Protein AF-A0A0Q4RSN8-F1 (afdb_monomer_lite)

Secondary structure (DSSP, 8-state):
-----EEE--EEEEEEEEE--TT-SS-EEEEEEEESS-------TT-EEEEEES-TTSTT-EEEEEEEEEEETTEEEEE--GGGTTGGGGEEEEEEEE-HHHHEETHHHHHHHHSS----TTEEEEEEEEE---TT--S--EEEEEEE-TT-SSSPPPEEEEEES-EEEEEPPP-S--EEEEEEEEEETTEEEEEEEEEESS-EEEEESEEEEEE--

pLDDT: mean 84.78, std 12.35, range [42.47, 97.5]

Radius of gyration: 18.35 Å; chains: 1; bounding box: 47×32×55 Å

Foldseek 3Di:
DDDWDKDFWAFPDKDWDWDDWAQAPGTDTKIKTFTPFDDVPPDDQQFKKWWWFDDPPDPLTDIDIWTFHDDDRGITTIHDDPVCRVRSNRTGMMIRFDDCVVFEAPQVVVCVRTVHRDFLAFKWWPDWDWDDPDPPDDDWTKIWTWIFRPRGPPRGWTKIKIFTPKADWDKFAADPTWTFRGWDWGDDPQWIKIWGHTPDGITTIITGNGMYMDTDD

Sequence (217 aa):
MNRAAEWSIRVLSVEPEWLHFPHAHQDTLGYRLKLSHSPKIELLRYDHIQVTTGTIDTSSWAAFTAIVMEINPESLLLFTAPMYQEQLKEAHKIKRIFSPRQSIQGAEQLIAHYGYFPPFHYDEIMDASWDGENEGSSEEKSLTIAIKPSLVEEAAKNVIFRFDGVQEENLSTVEEHNTIFQLEFTYQEEAIHVVIDSQEGFGGQFLCRSVHVSWES

Structure (mmCIF, N/CA/C/O backbone):
data_AF-A0A0Q4RSN8-F1
#
_entry.id   AF-A0A0Q4RSN8-F1
#
loop_
_atom_site.group_PDB
_atom_site.id
_atom_site.type_symbol
_atom_site.label_atom_id
_atom_site.label_alt_id
_atom_site.label_comp_id
_atom_site.label_asym_id
_atom_site.label_entity_id
_atom_site.label_seq_id
_atom_site.pdbx_PDB_ins_code
_atom_site.Cartn_x
_atom_site.Cartn_y
_atom_site.Cartn_z
_atom_site.occupancy
_atom_site.B_iso_or_equiv
_atom_site.auth_seq_id
_atom_site.auth_comp_id
_atom_site.auth_asym_id
_atom_site.auth_atom_id
_atom_site.pdbx_PDB_model_num
ATOM 1 N N . MET A 1 1 ? -5.205 -18.849 -2.215 1.00 43.22 1 MET A N 1
ATOM 2 C CA . MET A 1 1 ? -5.425 -17.481 -2.729 1.00 43.22 1 MET A CA 1
ATOM 3 C C . MET A 1 1 ? -6.106 -16.666 -1.648 1.00 43.22 1 MET A C 1
ATOM 5 O O . MET A 1 1 ? -7.256 -16.950 -1.329 1.00 43.22 1 MET A O 1
ATOM 9 N N . ASN A 1 2 ? -5.395 -15.709 -1.054 1.00 52.69 2 ASN A N 1
ATOM 10 C CA . ASN A 1 2 ? -5.956 -14.821 -0.037 1.00 52.69 2 ASN A CA 1
ATOM 11 C C . ASN A 1 2 ? -6.663 -13.659 -0.733 1.00 52.69 2 ASN A C 1
ATOM 13 O O . ASN A 1 2 ? -6.051 -12.653 -1.069 1.00 52.69 2 ASN A O 1
ATOM 17 N N . ARG A 1 3 ? -7.957 -13.859 -0.998 1.00 61.00 3 ARG A N 1
ATOM 18 C CA . ARG A 1 3 ? -8.847 -12.865 -1.606 1.00 61.00 3 ARG A CA 1
ATOM 19 C C . ARG A 1 3 ? -8.980 -11.629 -0.713 1.00 61.00 3 ARG A C 1
ATOM 21 O O . ARG A 1 3 ? -8.744 -11.702 0.496 1.00 61.00 3 ARG A O 1
ATOM 28 N N . ALA A 1 4 ? -9.424 -10.523 -1.312 1.00 64.75 4 ALA A N 1
ATOM 29 C CA . ALA A 1 4 ? -9.962 -9.387 -0.575 1.00 64.75 4 ALA A CA 1
ATOM 30 C C . ALA A 1 4 ? -10.975 -9.904 0.459 1.00 64.75 4 ALA A C 1
ATOM 32 O O . ALA A 1 4 ? -11.994 -10.501 0.112 1.00 64.75 4 ALA A O 1
ATOM 33 N N . ALA A 1 5 ? -10.635 -9.728 1.730 1.00 83.62 5 ALA A N 1
ATOM 34 C CA . ALA A 1 5 ? -11.445 -10.148 2.857 1.00 83.62 5 ALA A CA 1
ATOM 35 C C . ALA A 1 5 ? -11.939 -8.898 3.573 1.00 83.62 5 ALA A C 1
ATOM 37 O O . ALA A 1 5 ? -11.221 -7.901 3.682 1.00 83.62 5 ALA A O 1
ATOM 38 N N . GLU A 1 6 ? -13.190 -8.946 4.003 1.00 89.50 6 GLU A N 1
ATOM 39 C CA . GLU A 1 6 ? -13.878 -7.830 4.626 1.00 89.50 6 GLU A CA 1
ATOM 40 C C . GLU A 1 6 ? -14.442 -8.282 5.966 1.00 89.50 6 GLU A C 1
ATOM 42 O O . GLU A 1 6 ? -15.007 -9.371 6.087 1.00 89.50 6 GLU A O 1
ATOM 47 N N . TRP A 1 7 ? -14.293 -7.429 6.973 1.00 90.94 7 TRP A N 1
ATOM 48 C CA . TRP A 1 7 ? -14.749 -7.692 8.324 1.00 90.94 7 TRP A CA 1
ATOM 49 C C . TRP A 1 7 ? -15.541 -6.502 8.845 1.00 90.94 7 TRP A C 1
ATOM 51 O O . TRP A 1 7 ? -15.092 -5.356 8.780 1.00 90.94 7 TRP A O 1
ATOM 61 N N . SER A 1 8 ? -16.711 -6.784 9.413 1.00 91.06 8 SER A N 1
ATOM 62 C CA . SER A 1 8 ? -17.417 -5.824 10.256 1.00 91.06 8 SER A CA 1
ATOM 63 C C . SER A 1 8 ? -16.731 -5.756 11.614 1.00 91.06 8 SER A C 1
ATOM 65 O O . SER A 1 8 ? -16.477 -6.784 12.244 1.00 91.06 8 SER A O 1
ATOM 67 N N . ILE A 1 9 ? -16.447 -4.543 12.066 1.00 91.25 9 ILE A N 1
ATOM 68 C CA . ILE A 1 9 ? -15.808 -4.282 13.352 1.00 91.25 9 ILE A CA 1
ATOM 69 C C . ILE A 1 9 ? -16.656 -3.314 14.166 1.00 91.25 9 ILE A C 1
ATOM 71 O O . ILE A 1 9 ? -17.554 -2.651 13.653 1.00 91.25 9 ILE A O 1
ATOM 75 N N . ARG A 1 10 ? -16.361 -3.228 15.458 1.00 91.56 10 ARG A N 1
ATOM 76 C CA . ARG A 1 10 ? -16.894 -2.181 16.323 1.00 91.56 10 ARG A CA 1
ATOM 77 C C . ARG A 1 10 ? -15.783 -1.709 17.236 1.00 91.56 10 ARG A C 1
ATOM 79 O O . ARG A 1 10 ? -15.330 -2.474 18.092 1.00 91.56 10 ARG A O 1
ATOM 86 N N . VAL A 1 11 ? -15.369 -0.466 17.031 1.00 93.50 11 VAL A N 1
ATOM 87 C CA . VAL A 1 11 ? -14.330 0.193 17.818 1.00 93.50 11 VAL A CA 1
ATOM 88 C C . VAL A 1 11 ? -14.903 0.630 19.167 1.00 93.50 11 VAL A C 1
ATOM 90 O O . VAL A 1 11 ? -16.000 1.179 19.252 1.00 93.50 11 VAL A O 1
ATOM 93 N N . LEU A 1 12 ? -14.176 0.321 20.238 1.00 94.69 12 LEU A N 1
ATOM 94 C CA . LEU A 1 12 ? -14.463 0.740 21.610 1.00 94.69 12 LEU A CA 1
ATOM 95 C C . LEU A 1 12 ? -13.697 2.010 21.974 1.00 94.69 12 LEU A C 1
ATOM 97 O O . LEU A 1 12 ? -14.241 2.895 22.629 1.00 94.69 12 LEU A O 1
ATOM 101 N N . SER A 1 13 ? -12.432 2.087 21.565 1.00 95.12 13 SER A N 1
ATOM 102 C CA . SER A 1 13 ? -11.582 3.258 21.749 1.00 95.12 13 SER A CA 1
ATOM 103 C C . SER A 1 13 ? -10.472 3.294 20.703 1.00 95.12 13 SER A C 1
ATOM 105 O O . SER A 1 13 ? -10.126 2.270 20.108 1.00 95.12 13 SER A O 1
ATOM 107 N N . VAL A 1 14 ? -9.922 4.491 20.501 1.00 96.62 14 VAL A N 1
ATOM 108 C CA . VAL A 1 14 ? -8.749 4.747 19.663 1.00 96.62 14 VAL A CA 1
ATOM 109 C C . VAL A 1 14 ? -7.715 5.455 20.527 1.00 96.62 14 VAL A C 1
ATOM 111 O O . VAL A 1 14 ? -8.004 6.513 21.087 1.00 96.62 14 VAL A O 1
ATOM 114 N N . GLU A 1 15 ? -6.533 4.865 20.653 1.00 95.94 15 GLU A N 1
ATOM 115 C CA . GLU A 1 15 ? -5.419 5.390 21.445 1.00 95.94 15 GLU A CA 1
ATOM 116 C C . GLU A 1 15 ? -4.228 5.655 20.508 1.00 95.94 15 GLU A C 1
ATOM 118 O O . GLU A 1 15 ? -3.821 4.738 19.793 1.00 95.94 15 GLU A O 1
ATOM 123 N N . PRO A 1 16 ? -3.687 6.886 20.443 1.00 96.06 16 PRO A N 1
ATOM 124 C CA . PRO A 1 16 ? -2.488 7.153 19.659 1.00 96.06 16 PRO A CA 1
ATOM 125 C C . PRO A 1 16 ? -1.277 6.457 20.290 1.00 96.06 16 PRO A C 1
ATOM 127 O O . PRO A 1 16 ? -1.134 6.421 21.513 1.00 96.06 16 PRO A O 1
ATOM 130 N N . GLU A 1 17 ? -0.391 5.935 19.451 1.00 95.75 17 GLU A N 1
ATOM 131 C CA . GLU A 1 17 ? 0.822 5.233 19.858 1.00 95.75 17 GLU A CA 1
ATOM 132 C C . GLU A 1 17 ? 1.981 5.643 18.955 1.00 95.75 17 GLU A C 1
ATOM 134 O O . GLU A 1 17 ? 1.828 5.714 17.736 1.00 95.75 17 GLU A O 1
ATOM 139 N N . TRP A 1 18 ? 3.141 5.921 19.548 1.00 94.19 18 TRP A N 1
ATOM 140 C CA . TRP A 1 18 ? 4.335 6.252 18.780 1.00 94.19 18 TRP A CA 1
ATOM 141 C C . TRP A 1 18 ? 4.874 5.009 18.076 1.00 94.19 18 TRP A C 1
ATOM 143 O O . TRP A 1 18 ? 5.169 3.994 18.706 1.00 94.19 18 TRP A O 1
ATOM 153 N N . LEU A 1 19 ? 5.003 5.108 16.759 1.00 91.25 19 LEU A N 1
ATOM 154 C CA . LEU A 1 19 ? 5.622 4.119 15.898 1.00 91.25 19 LEU A CA 1
ATOM 155 C C . LEU A 1 19 ? 7.044 4.560 15.592 1.00 91.25 19 LEU A C 1
ATOM 157 O O . LEU A 1 19 ? 7.267 5.645 15.052 1.00 91.25 19 LEU A O 1
ATOM 161 N N . HIS A 1 20 ? 7.985 3.674 15.890 1.00 88.06 20 HIS A N 1
ATOM 162 C CA . HIS A 1 20 ? 9.374 3.843 15.509 1.00 88.06 20 HIS A CA 1
ATOM 163 C C . HIS A 1 20 ? 9.646 3.065 14.220 1.00 88.06 20 HIS A C 1
ATOM 165 O O . HIS A 1 20 ? 9.568 1.831 14.206 1.00 88.06 20 HIS A O 1
ATOM 171 N N . PHE A 1 21 ? 9.958 3.782 13.142 1.00 84.38 21 PHE A N 1
ATOM 172 C CA . PHE A 1 21 ? 10.395 3.183 11.885 1.00 84.38 21 PHE A CA 1
ATOM 173 C C . PHE A 1 21 ? 11.918 3.249 11.769 1.00 84.38 21 PHE A C 1
ATOM 175 O O . PHE A 1 21 ? 12.498 4.302 12.042 1.00 84.38 21 PHE A O 1
ATOM 182 N N . PRO A 1 22 ? 12.589 2.150 11.376 1.00 81.25 22 PRO A N 1
ATOM 183 C CA . PRO A 1 22 ? 14.018 2.202 11.119 1.00 81.25 22 PRO A CA 1
ATOM 184 C C . PRO A 1 22 ? 14.327 3.257 10.050 1.00 81.25 22 PRO A C 1
ATOM 186 O O . PRO A 1 22 ? 13.616 3.363 9.052 1.00 81.25 22 PRO A O 1
ATOM 189 N N . HIS A 1 23 ? 15.397 4.020 10.270 1.00 73.94 23 HIS A N 1
ATOM 190 C CA . HIS A 1 23 ? 15.884 5.061 9.354 1.00 73.94 23 HIS A CA 1
ATOM 191 C C . HIS A 1 23 ? 14.910 6.231 9.098 1.00 73.94 23 HIS A C 1
ATOM 193 O O . HIS A 1 23 ? 15.109 6.981 8.144 1.00 73.94 23 HIS A O 1
ATOM 199 N N . ALA A 1 24 ? 13.879 6.405 9.933 1.00 70.31 24 ALA A N 1
ATOM 200 C CA . ALA A 1 24 ? 13.007 7.577 9.895 1.00 70.31 24 ALA A CA 1
ATOM 201 C C . ALA A 1 24 ? 13.520 8.707 10.809 1.00 70.31 24 ALA A C 1
ATOM 203 O O . ALA A 1 24 ? 13.942 8.450 11.938 1.00 70.31 24 ALA A O 1
ATOM 204 N N . HIS A 1 25 ? 13.392 9.958 10.348 1.00 65.62 25 HIS A N 1
ATOM 205 C CA . HIS A 1 25 ? 13.777 11.183 11.073 1.00 65.62 25 HIS A CA 1
ATOM 206 C C . HIS A 1 25 ? 13.148 11.279 12.461 1.00 65.62 25 HIS A C 1
ATOM 208 O O . HIS A 1 25 ? 13.727 11.846 13.392 1.00 65.62 25 HIS A O 1
ATOM 214 N N . GLN A 1 26 ? 11.893 10.849 12.555 1.00 74.94 26 GLN A N 1
ATOM 215 C CA . GLN A 1 26 ? 11.020 11.084 13.690 1.00 74.94 26 GLN A CA 1
ATOM 216 C C . GLN A 1 26 ? 10.075 9.904 13.847 1.00 74.94 26 GLN A C 1
ATOM 218 O O . GLN A 1 26 ? 9.628 9.306 12.865 1.00 74.94 26 GLN A O 1
ATOM 223 N N . ASP A 1 27 ? 9.737 9.621 15.100 1.00 84.38 27 ASP A N 1
ATOM 224 C CA . ASP A 1 27 ? 8.621 8.743 15.399 1.00 84.38 27 ASP A CA 1
ATOM 225 C C . ASP A 1 27 ? 7.344 9.337 14.798 1.00 84.38 27 ASP A C 1
ATOM 227 O O . ASP A 1 27 ? 7.130 10.554 14.792 1.00 84.38 27 ASP A O 1
ATOM 231 N N . THR A 1 28 ? 6.481 8.465 14.298 1.00 87.75 28 THR A N 1
ATOM 232 C CA . THR A 1 28 ? 5.183 8.858 13.749 1.00 87.75 28 THR A CA 1
ATOM 233 C C . THR A 1 28 ? 4.056 8.307 14.604 1.00 87.75 28 THR A C 1
ATOM 235 O O . THR A 1 28 ? 4.265 7.436 15.447 1.00 87.75 28 THR A O 1
ATOM 238 N N . LEU A 1 29 ? 2.845 8.819 14.418 1.00 92.44 29 LEU A N 1
ATOM 239 C CA . LEU A 1 29 ? 1.686 8.338 15.157 1.00 92.44 29 LEU A CA 1
ATOM 240 C C . LEU A 1 29 ? 1.020 7.178 14.418 1.00 92.44 29 LEU A C 1
ATOM 242 O O . LEU A 1 29 ? 0.584 7.299 13.275 1.00 92.44 29 LEU A O 1
ATOM 246 N N . GLY A 1 30 ? 0.912 6.056 15.117 1.00 95.56 30 GLY A N 1
ATOM 247 C CA . GLY A 1 30 ? -0.070 5.018 14.863 1.00 95.56 30 GLY A CA 1
ATOM 248 C C . GLY A 1 30 ? -1.285 5.185 15.769 1.00 95.56 30 GLY A C 1
ATOM 249 O O . GLY A 1 30 ? -1.286 5.953 16.732 1.00 95.56 30 GLY A O 1
ATOM 250 N N . TYR A 1 31 ? -2.330 4.426 15.472 1.00 97.50 31 TYR A N 1
ATOM 251 C CA . TYR A 1 31 ? -3.594 4.449 16.190 1.00 97.50 31 TYR A CA 1
ATOM 252 C C . TYR A 1 31 ? -3.993 3.029 16.563 1.00 97.50 31 TYR A C 1
ATOM 254 O O . TYR A 1 31 ? -4.264 2.192 15.698 1.00 97.50 31 TYR A O 1
ATOM 262 N N . ARG A 1 32 ? -4.026 2.746 17.864 1.00 97.06 32 ARG A N 1
ATOM 263 C CA . ARG A 1 32 ? -4.482 1.471 18.404 1.00 97.06 32 ARG A CA 1
ATOM 264 C C . ARG A 1 32 ? -5.992 1.498 18.575 1.00 97.06 32 ARG A C 1
ATOM 266 O O . ARG A 1 32 ? -6.527 2.246 19.390 1.00 97.06 32 ARG A O 1
ATOM 273 N N . LEU A 1 33 ? -6.679 0.659 17.813 1.00 95.62 33 LEU A N 1
ATOM 274 C CA . LEU A 1 33 ? -8.120 0.460 17.879 1.00 95.62 33 LEU A CA 1
ATOM 275 C C . LEU A 1 33 ? -8.403 -0.708 18.818 1.00 95.62 33 LEU A C 1
ATOM 277 O O . LEU A 1 33 ? -8.028 -1.838 18.509 1.00 95.62 33 LEU A O 1
ATOM 281 N N . LYS A 1 34 ? -9.097 -0.465 19.933 1.00 95.25 34 LYS A N 1
ATOM 282 C CA . LYS A 1 34 ? -9.672 -1.542 20.756 1.00 95.25 34 LYS A CA 1
ATOM 283 C C . LYS A 1 34 ? -11.005 -1.968 20.159 1.00 95.25 34 LYS A C 1
ATOM 285 O O . LYS A 1 34 ? -11.844 -1.118 19.866 1.00 95.25 34 LYS A O 1
ATOM 290 N N . LEU A 1 35 ? -11.218 -3.267 19.981 1.00 92.62 35 LEU A N 1
ATOM 291 C CA . LEU A 1 35 ? -12.395 -3.821 19.313 1.00 92.62 35 LEU A CA 1
ATOM 292 C C . LEU A 1 35 ? -13.315 -4.523 20.317 1.00 92.62 35 LEU A C 1
ATOM 294 O O . LEU A 1 35 ? -12.855 -5.215 21.217 1.00 92.62 35 LEU A O 1
ATOM 298 N N . SER A 1 36 ? -14.633 -4.367 20.157 1.00 85.94 36 SER A N 1
ATOM 299 C CA . SER A 1 36 ? -15.622 -4.974 21.072 1.00 85.94 36 SER A CA 1
ATOM 300 C C . SER A 1 36 ? -15.756 -6.490 20.930 1.00 85.94 36 SER A C 1
ATOM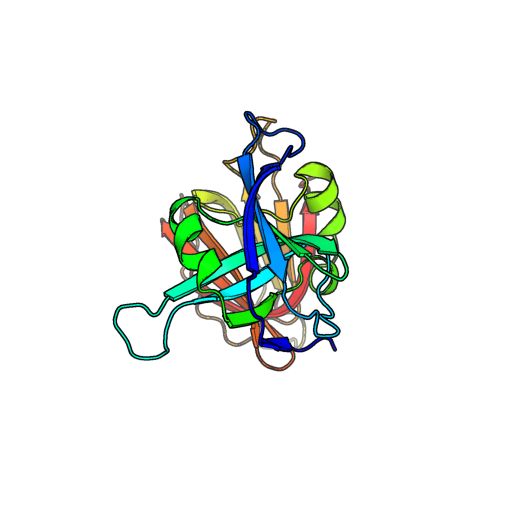 302 O O . SER A 1 36 ? -16.185 -7.170 21.858 1.00 85.94 36 SER A O 1
ATOM 304 N N . HIS A 1 37 ? -15.410 -6.998 19.753 1.00 70.06 37 HIS A N 1
ATOM 305 C CA . HIS A 1 37 ? -15.273 -8.399 19.399 1.00 70.06 37 HIS A CA 1
ATOM 306 C C . HIS A 1 37 ? -14.206 -8.446 18.313 1.00 70.06 37 HIS A C 1
ATOM 308 O O . HIS A 1 37 ? -14.260 -7.640 17.382 1.00 70.06 37 HIS A O 1
ATOM 314 N N . SER A 1 38 ? -13.279 -9.396 18.405 1.00 59.47 38 SER A N 1
ATOM 315 C CA . SER A 1 38 ? -12.547 -9.825 17.220 1.00 59.47 38 SER A CA 1
ATOM 316 C C . SER A 1 38 ? -13.431 -10.807 16.469 1.00 59.47 38 SER A C 1
ATOM 318 O O . SER A 1 38 ? -13.642 -11.923 16.957 1.00 59.47 38 SER A O 1
ATOM 320 N N . PRO A 1 39 ? -13.900 -10.489 15.252 1.00 61.44 39 PRO A N 1
ATOM 321 C CA . PRO A 1 39 ? -13.967 -11.543 14.251 1.00 61.44 39 PRO A CA 1
ATOM 322 C C . PRO A 1 39 ? -12.613 -12.272 14.239 1.00 61.44 39 PRO A C 1
ATOM 324 O O . PRO A 1 39 ? -11.596 -11.696 14.621 1.00 61.44 39 PRO A O 1
ATOM 327 N N . LYS A 1 40 ? -12.548 -13.521 13.773 1.00 75.38 40 LYS A N 1
ATOM 328 C CA . LYS A 1 40 ? -11.253 -14.091 13.368 1.00 75.38 40 LYS A CA 1
ATOM 329 C C . LYS A 1 40 ? -10.751 -13.284 12.166 1.00 75.38 40 LYS A C 1
ATOM 331 O O . LYS A 1 40 ? -10.989 -13.649 11.020 1.00 75.38 40 LYS A O 1
ATOM 336 N N . ILE A 1 41 ? -10.188 -12.113 12.442 1.00 81.44 41 ILE A N 1
ATOM 337 C CA . ILE A 1 41 ? -9.651 -11.194 11.460 1.00 81.44 41 ILE A CA 1
ATOM 338 C C . ILE A 1 41 ? -8.341 -11.826 11.026 1.00 81.44 41 ILE A C 1
ATOM 340 O O . ILE A 1 41 ? -7.360 -11.837 11.763 1.00 81.44 41 ILE A O 1
ATOM 344 N N . GLU A 1 42 ? -8.341 -12.393 9.830 1.00 87.12 42 GLU A N 1
ATOM 345 C CA . GLU A 1 42 ? -7.165 -13.028 9.247 1.00 87.12 42 GLU A CA 1
ATOM 346 C C . GLU A 1 42 ? -6.296 -11.984 8.545 1.00 87.12 42 GLU A C 1
ATOM 348 O O . GLU A 1 42 ? -5.930 -12.177 7.391 1.00 87.12 42 GLU A O 1
ATOM 353 N N . LEU A 1 43 ? -6.010 -10.859 9.208 1.00 90.38 43 LEU A N 1
ATOM 354 C CA . LEU A 1 43 ? -5.048 -9.861 8.737 1.00 90.38 43 LEU A CA 1
ATOM 355 C C . LEU A 1 43 ? -3.620 -10.309 9.051 1.00 90.38 43 LEU A C 1
ATOM 357 O O . LEU A 1 43 ? -3.383 -11.139 9.927 1.00 90.38 43 LEU A O 1
ATOM 361 N N . LEU A 1 44 ? -2.665 -9.734 8.333 1.00 91.44 44 LEU A N 1
ATOM 362 C CA . LEU A 1 44 ? -1.241 -9.879 8.586 1.00 91.44 44 LEU A CA 1
ATOM 363 C C . LEU A 1 44 ? -0.620 -8.515 8.852 1.00 91.44 44 LEU A C 1
ATOM 365 O O . LEU A 1 44 ? -1.107 -7.476 8.405 1.00 91.44 44 LEU A O 1
ATOM 369 N N . ARG A 1 45 ? 0.493 -8.531 9.586 1.00 92.50 45 ARG A N 1
ATOM 370 C CA . ARG A 1 45 ? 1.324 -7.344 9.749 1.00 92.50 45 ARG A CA 1
ATOM 371 C C . ARG A 1 45 ? 1.769 -6.856 8.368 1.00 92.50 45 ARG A C 1
ATOM 373 O O . ARG A 1 45 ? 2.285 -7.651 7.580 1.00 92.50 45 ARG A O 1
ATOM 380 N N . TYR A 1 46 ? 1.600 -5.560 8.143 1.00 93.19 46 TYR A N 1
ATOM 381 C CA . TYR A 1 46 ? 1.846 -4.798 6.918 1.00 93.19 46 TYR A CA 1
ATOM 382 C C . TYR A 1 46 ? 0.830 -4.991 5.799 1.00 93.19 46 TYR A C 1
ATOM 384 O O . TYR A 1 46 ? 1.071 -4.552 4.678 1.00 93.19 46 TYR A O 1
ATOM 392 N N . ASP A 1 47 ? -0.319 -5.600 6.088 1.00 93.94 47 ASP A N 1
ATOM 393 C CA . ASP A 1 47 ? -1.441 -5.533 5.161 1.00 93.94 47 ASP A CA 1
ATOM 394 C C . ASP A 1 47 ? -1.886 -4.088 4.966 1.00 93.94 47 ASP A C 1
ATOM 396 O O . ASP A 1 47 ? -2.003 -3.317 5.923 1.00 93.94 47 ASP A O 1
ATOM 400 N N . HIS A 1 48 ? -2.192 -3.754 3.718 1.00 93.44 48 HIS A N 1
ATOM 401 C CA . HIS A 1 48 ? -2.891 -2.530 3.383 1.00 93.44 48 HIS A CA 1
ATOM 402 C C . HIS A 1 48 ? -4.386 -2.822 3.482 1.00 93.44 48 HIS A C 1
ATOM 404 O O . HIS A 1 48 ? -4.906 -3.773 2.877 1.00 93.44 48 HIS A O 1
ATOM 410 N N . ILE A 1 49 ? -5.085 -2.011 4.266 1.00 94.06 49 ILE A N 1
ATOM 411 C CA . ILE A 1 49 ? -6.520 -2.127 4.482 1.00 94.06 49 ILE A CA 1
ATOM 412 C C . ILE A 1 49 ? -7.218 -0.826 4.110 1.00 94.06 49 ILE A C 1
ATOM 414 O O . ILE A 1 49 ? -6.697 0.260 4.335 1.00 94.06 49 ILE A O 1
ATOM 418 N N . GLN A 1 50 ? -8.431 -0.942 3.591 1.00 94.38 50 GLN A N 1
ATOM 419 C CA . GLN A 1 50 ? -9.383 0.152 3.542 1.00 94.38 50 GLN A CA 1
ATOM 420 C C . GLN A 1 50 ? -10.222 0.110 4.818 1.00 94.38 50 GLN A C 1
ATOM 422 O O . GLN A 1 50 ? -10.816 -0.921 5.149 1.00 94.38 50 GLN A O 1
ATOM 427 N N . VAL A 1 51 ? -10.272 1.227 5.532 1.00 95.06 51 VAL A N 1
ATOM 428 C CA . VAL A 1 51 ? -11.139 1.441 6.689 1.00 95.06 51 VAL A CA 1
ATOM 429 C C . VAL A 1 51 ? -12.345 2.245 6.228 1.00 95.06 51 VAL A C 1
ATOM 431 O O . VAL A 1 51 ? -12.183 3.278 5.584 1.00 95.06 51 VAL A O 1
ATOM 434 N N . THR A 1 52 ? -13.550 1.778 6.548 1.00 94.38 52 THR A N 1
ATOM 435 C CA . THR A 1 52 ? -14.796 2.511 6.292 1.00 94.38 52 THR A CA 1
ATOM 436 C C . THR A 1 52 ? -15.387 3.007 7.605 1.00 94.38 52 THR A C 1
ATOM 438 O O . THR A 1 52 ? -15.526 2.240 8.568 1.00 94.38 52 THR A O 1
ATOM 441 N N . THR A 1 53 ? -15.744 4.288 7.626 1.00 91.31 53 THR A N 1
ATOM 442 C CA . THR A 1 53 ? -16.271 4.999 8.794 1.00 91.31 53 THR A CA 1
ATOM 443 C C . THR A 1 53 ? -17.594 5.683 8.462 1.00 91.31 53 THR A C 1
ATOM 445 O O . THR A 1 53 ? -17.899 5.945 7.294 1.00 91.31 53 THR A O 1
ATOM 448 N N . GLY A 1 54 ? -18.365 6.013 9.498 1.00 83.38 54 GLY A N 1
ATOM 449 C CA . GLY A 1 54 ? -19.631 6.728 9.353 1.00 83.38 54 GLY A CA 1
ATOM 450 C C . GLY A 1 54 ? -20.766 5.847 8.829 1.00 83.38 54 GLY A C 1
ATOM 451 O O . GLY A 1 54 ? -20.848 4.662 9.134 1.00 83.38 54 GLY A O 1
ATOM 452 N N . THR A 1 55 ? -21.705 6.429 8.084 1.00 78.31 55 THR A N 1
ATOM 453 C CA . THR A 1 55 ? -22.808 5.684 7.449 1.00 78.31 55 THR A CA 1
ATOM 454 C C . THR A 1 55 ? -22.695 5.839 5.946 1.00 78.31 55 THR A C 1
ATOM 456 O O . THR A 1 55 ? -22.621 6.962 5.472 1.00 78.31 55 THR A O 1
ATOM 459 N N . ILE A 1 56 ? -22.681 4.729 5.205 1.00 74.69 56 ILE A N 1
ATOM 460 C CA . ILE A 1 56 ? -22.590 4.739 3.736 1.00 74.69 56 ILE A CA 1
ATOM 461 C C . ILE A 1 56 ? -23.669 5.662 3.147 1.00 74.69 56 ILE A C 1
ATOM 463 O O . ILE A 1 56 ? -24.792 5.703 3.649 1.00 74.69 56 ILE A O 1
ATOM 467 N N . ASP A 1 57 ? -23.295 6.417 2.113 1.00 74.06 57 ASP A N 1
ATOM 468 C CA . ASP A 1 57 ? -24.140 7.390 1.406 1.00 74.06 57 ASP A CA 1
ATOM 469 C C . ASP A 1 57 ? -24.600 8.599 2.244 1.00 74.06 57 ASP A C 1
ATOM 471 O O . ASP A 1 57 ? -25.524 9.320 1.860 1.00 74.06 57 ASP A O 1
ATOM 475 N N . THR A 1 58 ? -23.942 8.873 3.375 1.00 76.12 58 THR A N 1
ATOM 476 C CA . THR A 1 58 ? -24.132 10.112 4.143 1.00 76.12 58 THR A CA 1
ATOM 477 C C . THR A 1 58 ? -22.883 10.991 4.114 1.00 76.12 58 THR A C 1
ATOM 479 O O . THR A 1 58 ? -21.793 10.563 3.744 1.00 76.12 58 THR A O 1
ATOM 482 N N . SER A 1 59 ? -23.018 12.244 4.555 1.00 74.44 59 SER A N 1
ATOM 483 C CA . SER A 1 59 ? -21.894 13.181 4.658 1.00 74.44 59 SER A CA 1
ATOM 484 C C . SER A 1 59 ? -20.854 12.805 5.721 1.00 74.44 59 SER A C 1
ATOM 486 O O . SER A 1 59 ? -19.804 13.436 5.767 1.00 74.44 59 SER A O 1
ATOM 488 N N . SER A 1 60 ? -21.142 11.837 6.600 1.00 74.81 60 SE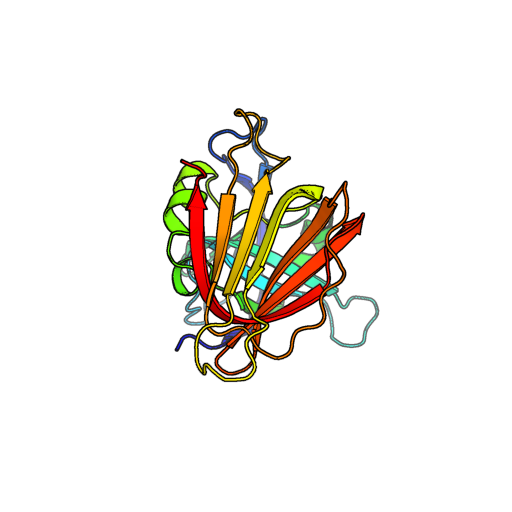R A N 1
ATOM 489 C CA . SER A 1 60 ? -20.165 11.310 7.564 1.00 74.81 60 SER A CA 1
ATOM 490 C C . SER A 1 60 ? -19.415 10.085 7.041 1.00 74.81 60 SER A C 1
ATOM 492 O O . SER A 1 60 ? -18.527 9.578 7.725 1.00 74.81 60 SER A O 1
ATOM 494 N N . TRP A 1 61 ? -19.755 9.602 5.842 1.00 83.44 61 TRP A N 1
ATOM 495 C CA . TRP A 1 61 ? -19.055 8.492 5.219 1.00 83.44 61 TRP A CA 1
ATOM 496 C C . TRP A 1 61 ? -17.633 8.884 4.826 1.00 83.44 61 TRP A C 1
ATOM 498 O O . TRP A 1 61 ? -17.412 9.900 4.165 1.00 83.44 61 TRP A O 1
ATOM 508 N N . ALA A 1 62 ? -16.676 8.031 5.175 1.00 86.44 62 ALA A N 1
ATOM 509 C CA . ALA A 1 62 ? -15.335 8.088 4.620 1.00 86.44 62 ALA A CA 1
ATOM 510 C C . ALA A 1 62 ? -14.782 6.677 4.413 1.00 86.44 62 ALA A C 1
ATOM 512 O O . ALA A 1 62 ? -15.103 5.738 5.149 1.00 86.44 62 ALA A O 1
ATOM 513 N N . ALA A 1 63 ? -13.919 6.547 3.410 1.00 91.31 63 ALA A N 1
ATOM 514 C CA . ALA A 1 63 ? -13.089 5.378 3.198 1.00 91.31 63 ALA A CA 1
ATOM 515 C C . ALA A 1 63 ? -11.650 5.842 2.982 1.00 91.31 63 ALA A C 1
ATOM 517 O O . ALA A 1 63 ? -11.397 6.705 2.144 1.00 91.31 63 ALA A O 1
ATOM 518 N N . PHE A 1 64 ? -10.718 5.291 3.751 1.00 92.12 64 PHE A N 1
ATOM 519 C CA . PHE A 1 64 ? -9.304 5.645 3.662 1.00 92.12 64 PHE A CA 1
ATOM 520 C C . PHE A 1 64 ? -8.420 4.427 3.897 1.00 92.12 64 PHE A C 1
ATOM 522 O O . PHE A 1 64 ? -8.850 3.423 4.471 1.00 92.12 64 PHE A O 1
ATOM 529 N N . THR A 1 65 ? -7.177 4.521 3.439 1.00 91.81 65 THR A N 1
ATOM 530 C CA . THR A 1 65 ? -6.196 3.444 3.549 1.00 91.81 65 THR A CA 1
ATOM 531 C C . THR A 1 65 ? -5.437 3.532 4.871 1.00 91.81 65 THR A C 1
ATOM 533 O O . THR A 1 65 ? -5.060 4.610 5.336 1.00 91.81 65 THR A O 1
ATOM 536 N N . ALA A 1 66 ? -5.200 2.379 5.485 1.00 94.19 66 ALA A N 1
ATOM 537 C CA . ALA A 1 66 ? -4.339 2.220 6.644 1.00 94.19 66 ALA A CA 1
ATOM 538 C C . ALA A 1 66 ? -3.442 0.991 6.467 1.00 94.19 66 ALA A C 1
ATOM 540 O O . ALA A 1 66 ? -3.800 0.035 5.777 1.00 94.19 66 ALA A O 1
ATOM 541 N N . ILE A 1 67 ? -2.286 1.007 7.121 1.00 94.38 67 ILE A N 1
ATOM 542 C CA . ILE A 1 67 ? -1.344 -0.110 7.169 1.00 94.38 67 ILE A CA 1
ATOM 543 C C . ILE A 1 67 ? -1.473 -0.788 8.530 1.00 94.38 67 ILE A C 1
ATOM 545 O O . ILE A 1 67 ? -1.467 -0.132 9.573 1.00 94.38 67 ILE A O 1
ATOM 549 N N . VAL A 1 68 ? -1.593 -2.112 8.536 1.00 95.12 68 VAL A N 1
ATOM 550 C CA . VAL A 1 68 ? -1.665 -2.901 9.770 1.00 95.12 68 VAL A CA 1
ATOM 551 C C . VAL A 1 68 ? -0.270 -3.028 10.376 1.00 95.12 68 VAL A C 1
ATOM 553 O O . VAL A 1 68 ? 0.597 -3.690 9.820 1.00 95.12 68 VAL A O 1
ATOM 556 N N . MET A 1 69 ? -0.042 -2.444 11.544 1.00 95.00 69 MET A N 1
ATOM 557 C CA . MET A 1 69 ? 1.269 -2.442 12.201 1.00 95.00 69 MET A CA 1
ATOM 558 C C . MET A 1 69 ? 1.435 -3.566 13.217 1.00 95.00 69 MET A C 1
ATOM 560 O O . MET A 1 69 ? 2.538 -4.090 13.386 1.00 95.00 69 MET A O 1
ATOM 564 N N . GLU A 1 70 ? 0.346 -3.946 13.878 1.00 93.81 70 GLU A N 1
ATOM 565 C CA . GLU A 1 70 ? 0.293 -5.003 14.886 1.00 93.81 70 GLU A CA 1
ATOM 566 C C . GLU A 1 70 ? -1.137 -5.545 14.975 1.00 93.81 70 GLU A C 1
ATOM 568 O O . GLU A 1 70 ? -2.107 -4.803 14.790 1.00 93.81 70 GLU A O 1
ATOM 573 N N . ILE A 1 71 ? -1.267 -6.839 15.264 1.00 91.31 71 ILE A N 1
ATOM 574 C CA . ILE A 1 71 ? -2.554 -7.521 15.397 1.00 91.31 71 ILE A CA 1
ATOM 575 C C . ILE A 1 71 ? -2.566 -8.255 16.726 1.00 91.31 71 ILE A C 1
ATOM 577 O O . ILE A 1 71 ? -1.730 -9.125 16.964 1.00 91.31 71 ILE A O 1
ATOM 581 N N . ASN A 1 72 ? -3.563 -7.947 17.547 1.00 88.88 72 ASN A N 1
ATOM 582 C CA . ASN A 1 72 ? -3.877 -8.664 18.770 1.00 88.88 72 ASN A CA 1
ATOM 583 C C . ASN A 1 72 ? -5.336 -9.130 18.735 1.00 88.88 72 ASN A C 1
ATOM 585 O O . ASN A 1 72 ? -6.159 -8.533 18.039 1.00 88.88 72 ASN A O 1
ATOM 589 N N . PRO A 1 73 ? -5.709 -10.141 19.539 1.00 83.88 73 PRO A N 1
ATOM 590 C CA . PRO A 1 73 ? -7.086 -10.620 19.593 1.00 83.88 73 PRO A CA 1
ATOM 591 C C . PRO A 1 73 ? -8.120 -9.529 19.885 1.00 83.88 73 PRO A C 1
ATOM 593 O O . PRO A 1 73 ? -9.239 -9.638 19.424 1.00 83.88 73 PRO A O 1
ATOM 596 N N . GLU A 1 74 ? -7.787 -8.461 20.604 1.00 89.69 74 GLU A N 1
ATOM 597 C CA . GLU A 1 74 ? -8.759 -7.412 20.962 1.00 89.69 74 GLU A CA 1
ATOM 598 C C . GLU A 1 74 ? -8.395 -6.033 20.403 1.00 89.69 74 GLU A C 1
ATOM 600 O O . GLU A 1 74 ? -9.076 -5.046 20.684 1.00 89.69 74 GLU A O 1
ATOM 605 N N . SER A 1 75 ? -7.312 -5.932 19.626 1.00 93.06 75 SER A N 1
ATOM 606 C CA . SER A 1 75 ? -6.888 -4.647 19.074 1.00 93.06 75 SER A CA 1
ATOM 607 C C . SER A 1 75 ? -6.095 -4.755 17.781 1.00 93.06 75 SER A C 1
ATOM 609 O O . SER A 1 75 ? -5.415 -5.745 17.522 1.00 93.06 75 SER A O 1
ATOM 611 N N . LEU A 1 76 ? -6.160 -3.688 16.993 1.00 94.81 76 LEU A N 1
ATOM 612 C CA . LEU A 1 76 ? -5.329 -3.479 15.813 1.00 94.81 76 LEU A CA 1
ATOM 613 C C . LEU A 1 76 ? -4.540 -2.191 16.006 1.00 94.81 76 LEU A C 1
ATOM 615 O O . LEU A 1 76 ? -5.127 -1.170 16.360 1.00 94.81 76 LEU A O 1
ATOM 619 N N . LEU A 1 77 ? -3.234 -2.225 15.762 1.00 96.19 77 LEU A N 1
ATOM 620 C CA . LEU A 1 77 ? -2.441 -1.008 15.619 1.00 96.19 77 LEU A CA 1
ATOM 621 C C . LEU A 1 77 ? -2.381 -0.661 14.138 1.00 96.19 77 LEU A C 1
ATOM 623 O O . LEU A 1 77 ? -1.919 -1.473 13.336 1.00 96.19 77 LEU A O 1
ATOM 627 N N . LEU A 1 78 ? -2.863 0.523 13.778 1.00 96.19 78 LEU A N 1
ATOM 628 C CA . LEU A 1 78 ? -2.919 0.994 12.400 1.00 96.19 78 LEU A CA 1
ATOM 629 C C . LEU A 1 78 ? -2.012 2.207 12.210 1.00 96.19 78 LEU A C 1
ATOM 631 O O . LEU A 1 78 ? -1.966 3.086 13.064 1.00 96.19 78 LEU A O 1
ATOM 635 N N . PHE A 1 79 ? -1.343 2.285 11.067 1.00 94.31 79 PHE A N 1
ATOM 636 C CA . PHE A 1 79 ? -0.674 3.493 10.598 1.00 94.31 79 PHE A CA 1
ATOM 637 C C . PHE A 1 79 ? -1.491 4.106 9.457 1.00 94.31 79 PHE A C 1
ATOM 639 O O . PHE A 1 79 ? -1.814 3.427 8.484 1.00 94.31 79 PHE A O 1
ATOM 646 N N . THR A 1 80 ? -1.884 5.369 9.595 1.00 92.62 80 THR A N 1
ATOM 647 C CA . THR A 1 80 ? -2.653 6.121 8.591 1.00 92.62 80 THR A CA 1
ATOM 648 C C . THR A 1 80 ? -2.440 7.622 8.800 1.00 92.62 80 THR A C 1
ATOM 650 O O . THR A 1 80 ? -1.824 8.030 9.786 1.00 92.62 80 THR A O 1
ATOM 653 N N . ALA A 1 81 ? -2.943 8.453 7.887 1.00 88.88 81 ALA A N 1
ATOM 654 C CA . ALA A 1 81 ? -2.799 9.900 7.983 1.00 88.88 81 ALA A CA 1
ATOM 655 C C . ALA A 1 81 ? -3.472 10.453 9.261 1.00 88.88 81 ALA A C 1
ATOM 657 O O . ALA A 1 81 ? -4.600 10.055 9.578 1.00 88.88 81 ALA A O 1
ATOM 658 N N . PRO A 1 82 ? -2.854 11.426 9.965 1.00 88.94 82 PRO A N 1
ATOM 659 C CA . PRO A 1 82 ? -3.376 11.918 11.242 1.00 88.94 82 PRO A CA 1
ATOM 660 C C . PRO A 1 82 ? -4.789 12.503 11.187 1.00 88.94 82 PRO A C 1
ATOM 662 O O . PRO A 1 82 ? -5.533 12.460 12.166 1.00 88.94 82 PRO A O 1
ATOM 665 N N . MET A 1 83 ? -5.188 13.018 10.022 1.00 89.81 83 MET A N 1
ATOM 666 C CA . MET A 1 83 ? -6.516 13.592 9.800 1.00 89.81 83 MET A CA 1
ATOM 667 C C . MET A 1 83 ? -7.673 12.592 9.948 1.00 89.81 83 MET A C 1
ATOM 669 O O . MET A 1 83 ? -8.820 13.027 10.020 1.00 89.81 83 MET A O 1
ATOM 673 N N . TYR A 1 84 ? -7.386 11.284 9.984 1.00 91.12 84 TYR A N 1
ATOM 674 C CA . TYR A 1 84 ? -8.385 10.223 10.126 1.00 91.12 84 TYR A CA 1
ATOM 675 C C . TYR A 1 84 ? -8.572 9.726 11.567 1.00 91.12 84 TYR A C 1
ATOM 677 O O . TYR A 1 84 ? -9.399 8.845 11.810 1.00 91.12 84 TYR A O 1
ATOM 685 N N . GLN A 1 85 ? -7.829 10.269 12.538 1.00 91.31 85 GLN A N 1
ATOM 686 C CA . GLN A 1 85 ? -7.866 9.810 13.930 1.00 91.31 85 GLN A CA 1
ATOM 687 C C . GLN A 1 85 ? -9.279 9.798 14.529 1.00 91.31 85 GLN A C 1
ATOM 689 O O . GLN A 1 85 ? -9.660 8.843 15.207 1.00 91.31 85 GLN A O 1
ATOM 694 N N . GLU A 1 86 ? -10.057 10.858 14.310 1.00 90.25 86 GLU A N 1
ATOM 695 C CA . GLU A 1 86 ? -11.403 10.962 14.879 1.00 90.25 86 GLU A CA 1
ATOM 696 C C . GLU A 1 86 ? -12.374 9.995 14.192 1.00 90.25 86 GLU A C 1
ATOM 698 O O . GLU A 1 86 ? -13.162 9.326 14.859 1.00 90.25 86 GLU A O 1
ATOM 703 N N . GLN A 1 87 ? -12.241 9.829 12.878 1.00 91.94 87 GLN A N 1
ATOM 704 C CA . GLN A 1 87 ? -13.046 8.934 12.053 1.00 91.94 87 GLN A CA 1
ATOM 705 C C . GLN A 1 87 ? -12.815 7.466 12.430 1.00 91.94 87 GLN A C 1
ATOM 707 O O . GLN A 1 87 ? -13.752 6.671 12.386 1.00 91.94 87 GLN A O 1
ATOM 712 N N . LEU A 1 88 ? -11.608 7.094 12.881 1.00 92.75 88 LEU A N 1
ATOM 713 C CA . LEU A 1 88 ? -11.319 5.737 13.363 1.00 92.75 88 LEU A CA 1
ATOM 714 C C . LEU A 1 88 ? -12.228 5.308 14.527 1.00 92.75 88 LEU A C 1
ATOM 716 O O . LEU A 1 88 ? -12.491 4.115 14.672 1.00 92.75 88 LEU A O 1
ATOM 720 N N . LYS A 1 89 ? -12.755 6.244 15.331 1.00 91.88 89 LYS A N 1
ATOM 721 C CA . LYS A 1 89 ? -13.718 5.927 16.407 1.00 91.88 89 LYS A CA 1
ATOM 722 C C . LYS A 1 89 ? -15.056 5.431 15.856 1.00 91.88 89 LYS A C 1
ATOM 724 O O . LYS A 1 89 ? -15.754 4.677 16.527 1.00 91.88 89 LYS A O 1
ATOM 729 N N . GLU A 1 90 ? -15.388 5.830 14.634 1.00 92.69 90 GLU A N 1
ATOM 730 C CA . GLU A 1 90 ? -16.602 5.453 13.910 1.00 92.69 90 GLU A CA 1
ATOM 731 C C . GLU A 1 90 ? -16.351 4.332 12.889 1.00 92.69 90 GLU A C 1
ATOM 733 O O . GLU A 1 90 ? -17.220 4.029 12.068 1.00 92.69 90 GLU A O 1
ATOM 738 N N . ALA A 1 91 ? -15.170 3.704 12.914 1.00 92.56 91 ALA A N 1
ATOM 739 C CA . ALA A 1 91 ? -14.859 2.604 12.016 1.00 92.56 91 ALA A CA 1
ATOM 740 C C . ALA A 1 91 ? -15.745 1.390 12.318 1.00 92.56 91 ALA A C 1
ATOM 742 O O . ALA A 1 91 ? -15.789 0.869 13.437 1.00 92.56 91 ALA A O 1
ATOM 743 N N . HIS A 1 92 ? -16.437 0.919 11.285 1.00 91.44 92 HIS A N 1
ATOM 744 C CA . HIS A 1 92 ? -17.368 -0.206 11.384 1.00 91.44 92 HIS A CA 1
ATOM 745 C C . HIS A 1 92 ? -17.040 -1.332 10.398 1.00 91.44 92 HIS A C 1
ATOM 747 O O . HIS A 1 92 ? -17.634 -2.412 10.448 1.00 91.44 92 HIS A O 1
ATOM 753 N N . LYS A 1 93 ? -16.110 -1.094 9.470 1.00 92.12 93 LYS A N 1
ATOM 754 C CA . LYS A 1 93 ? -15.697 -2.070 8.468 1.00 92.12 93 LYS A CA 1
ATOM 755 C C . LYS A 1 93 ? -14.231 -1.869 8.106 1.00 92.12 93 LYS A C 1
ATOM 757 O O . LYS A 1 93 ? -13.765 -0.741 7.964 1.00 92.12 93 LYS A O 1
ATOM 762 N N . ILE A 1 94 ? -13.531 -2.984 7.942 1.00 93.56 94 ILE A N 1
ATOM 763 C CA . ILE A 1 94 ? -12.174 -3.039 7.404 1.00 93.56 94 ILE A CA 1
ATOM 764 C C . ILE A 1 94 ? -12.132 -4.057 6.270 1.00 93.56 94 ILE A C 1
ATOM 766 O O . ILE A 1 94 ? -12.714 -5.137 6.375 1.00 93.56 94 ILE A O 1
ATOM 770 N N . LYS A 1 95 ? -11.443 -3.719 5.185 1.00 93.12 95 LYS A N 1
ATOM 771 C CA . LYS A 1 95 ? -11.249 -4.587 4.024 1.00 93.12 95 LYS A CA 1
ATOM 772 C C . LYS A 1 95 ? -9.766 -4.669 3.711 1.00 93.12 95 LYS A C 1
ATOM 774 O O . LYS A 1 95 ? -9.137 -3.636 3.512 1.00 93.12 95 LYS A O 1
ATOM 779 N N . ARG A 1 96 ? -9.202 -5.873 3.611 1.00 92.81 96 ARG A N 1
ATOM 780 C CA . ARG A 1 96 ? -7.858 -6.043 3.042 1.00 92.81 96 ARG A CA 1
ATOM 781 C C . ARG A 1 96 ? -7.910 -5.660 1.566 1.00 92.81 96 ARG A C 1
ATOM 783 O O . ARG A 1 96 ? -8.601 -6.327 0.794 1.00 92.81 96 ARG A O 1
ATOM 790 N N . ILE A 1 97 ? -7.170 -4.619 1.194 1.00 92.44 97 ILE A N 1
ATOM 791 C CA . ILE A 1 97 ? -7.008 -4.208 -0.206 1.00 92.44 97 ILE A CA 1
ATOM 792 C C . ILE A 1 97 ? -5.810 -4.903 -0.844 1.00 92.44 97 ILE A C 1
ATOM 794 O O . ILE A 1 97 ? -5.900 -5.326 -1.993 1.00 92.44 97 ILE A O 1
ATOM 798 N N . PHE A 1 98 ? -4.731 -5.094 -0.081 1.00 93.38 98 PHE A N 1
ATOM 799 C CA . PHE A 1 98 ? -3.517 -5.724 -0.579 1.00 93.38 98 PHE A CA 1
ATOM 800 C C . PHE A 1 98 ? -2.657 -6.273 0.562 1.00 93.38 98 PHE A C 1
ATOM 802 O O . PHE A 1 98 ? -2.687 -5.756 1.679 1.00 93.38 98 PHE A O 1
ATOM 809 N N . SER A 1 99 ? -1.890 -7.330 0.294 1.00 93.75 99 SER A N 1
ATOM 810 C CA . SER A 1 99 ? -0.912 -7.874 1.244 1.00 93.75 99 SER A CA 1
ATOM 811 C C . SER A 1 99 ? 0.461 -7.950 0.575 1.00 93.75 99 SER A C 1
ATOM 813 O O . SER A 1 99 ? 0.731 -8.931 -0.130 1.00 93.75 99 SER A O 1
ATOM 815 N N . PRO A 1 100 ? 1.339 -6.946 0.777 1.00 93.81 100 PRO A N 1
ATOM 816 C CA . PRO A 1 100 ? 2.656 -6.911 0.143 1.00 93.81 100 PRO A CA 1
ATOM 817 C C . PRO A 1 100 ? 3.480 -8.169 0.428 1.00 93.81 100 PRO A C 1
ATOM 819 O O . PRO A 1 100 ? 4.007 -8.782 -0.492 1.00 93.81 100 PRO A O 1
ATOM 822 N N . ARG A 1 101 ? 3.508 -8.635 1.686 1.00 92.62 101 ARG A N 1
ATOM 823 C CA . ARG A 1 101 ? 4.275 -9.830 2.088 1.00 92.62 101 ARG A CA 1
ATOM 824 C C . ARG A 1 101 ? 3.841 -11.116 1.395 1.00 92.62 101 ARG A C 1
ATOM 826 O O . ARG A 1 101 ? 4.635 -12.044 1.302 1.00 92.62 101 ARG A O 1
ATOM 833 N N . GLN A 1 102 ? 2.582 -11.197 0.978 1.00 91.19 102 GLN A N 1
ATOM 834 C CA . GLN A 1 102 ? 2.048 -12.390 0.327 1.00 91.19 102 GLN A CA 1
ATOM 835 C C . GLN A 1 102 ? 2.060 -12.297 -1.195 1.00 91.19 102 GLN A C 1
ATOM 837 O O . GLN A 1 102 ? 2.033 -13.334 -1.851 1.00 91.19 102 GLN A O 1
ATOM 842 N N . SER A 1 103 ? 2.072 -11.080 -1.738 1.00 92.75 103 SER A N 1
ATOM 843 C CA . SER A 1 103 ? 1.833 -10.834 -3.167 1.00 92.75 103 SER A CA 1
ATOM 844 C C . SER A 1 103 ? 3.074 -10.371 -3.913 1.00 92.75 103 SER A C 1
ATOM 846 O O . SER A 1 103 ? 3.131 -10.498 -5.131 1.00 92.75 103 SER A O 1
ATOM 848 N N . ILE A 1 104 ? 4.059 -9.829 -3.194 1.00 94.88 104 ILE A N 1
ATOM 849 C CA . ILE A 1 104 ? 5.279 -9.276 -3.770 1.00 94.88 104 ILE A CA 1
ATOM 850 C C . ILE A 1 104 ? 6.470 -10.072 -3.239 1.00 94.88 104 ILE A C 1
ATOM 852 O O . ILE A 1 104 ? 6.834 -9.993 -2.059 1.00 94.88 104 ILE A O 1
ATOM 856 N N . GLN A 1 105 ? 7.116 -10.822 -4.127 1.00 96.00 105 GLN A N 1
ATOM 857 C CA . GLN A 1 105 ? 8.363 -11.497 -3.801 1.00 96.00 105 GLN A CA 1
ATOM 858 C C . GLN A 1 105 ? 9.441 -10.447 -3.505 1.00 96.00 105 GLN A C 1
ATOM 860 O O . GLN A 1 105 ? 9.656 -9.540 -4.298 1.00 96.00 105 GLN A O 1
ATOM 865 N N . GLY A 1 106 ? 10.115 -10.565 -2.359 1.00 94.56 106 GLY A N 1
ATOM 866 C CA . GLY A 1 106 ? 11.145 -9.611 -1.927 1.00 94.56 106 GLY A CA 1
ATOM 867 C C . GLY A 1 106 ? 10.641 -8.466 -1.039 1.00 94.56 106 GLY A C 1
ATOM 868 O O . GLY A 1 106 ? 11.463 -7.798 -0.411 1.00 94.56 106 GLY A O 1
ATOM 869 N N . ALA A 1 107 ? 9.322 -8.284 -0.869 1.00 94.06 107 ALA A N 1
ATOM 870 C CA . ALA A 1 107 ? 8.770 -7.204 -0.036 1.00 94.06 107 ALA A CA 1
ATOM 871 C C . ALA A 1 107 ? 9.246 -7.245 1.423 1.00 94.06 107 ALA A C 1
ATOM 873 O O . ALA A 1 107 ? 9.360 -6.205 2.067 1.00 94.06 107 ALA A O 1
ATOM 874 N N . GLU A 1 108 ? 9.568 -8.429 1.947 1.00 93.31 108 GLU A N 1
ATOM 875 C CA . GLU A 1 108 ? 10.104 -8.577 3.303 1.00 93.31 108 GLU A CA 1
ATOM 876 C C . GLU A 1 108 ? 11.427 -7.833 3.507 1.00 93.31 108 GLU A C 1
ATOM 878 O O . GLU A 1 108 ? 11.684 -7.361 4.609 1.00 93.31 108 GLU A O 1
ATOM 883 N N . GLN A 1 109 ? 12.244 -7.682 2.461 1.00 90.88 109 GLN A N 1
ATOM 884 C CA . GLN A 1 109 ? 13.516 -6.960 2.546 1.00 90.88 109 GLN A CA 1
ATOM 885 C C . GLN A 1 109 ? 13.288 -5.454 2.691 1.00 90.88 109 GLN A C 1
ATOM 887 O O . GLN A 1 109 ? 13.929 -4.814 3.522 1.00 90.88 109 GLN A O 1
ATOM 892 N N . LEU A 1 110 ? 12.336 -4.903 1.933 1.00 89.44 110 LEU A N 1
ATOM 893 C CA . LEU A 1 110 ? 11.919 -3.505 2.056 1.00 89.44 110 LEU A CA 1
ATOM 894 C C . LEU A 1 110 ? 11.296 -3.248 3.425 1.00 89.44 110 LEU A C 1
ATOM 896 O O . LEU A 1 110 ? 11.670 -2.299 4.101 1.00 89.44 110 LEU A O 1
ATOM 900 N N . ILE A 1 111 ? 10.403 -4.134 3.868 1.00 91.06 111 ILE A N 1
ATOM 901 C CA . ILE A 1 111 ? 9.757 -4.044 5.181 1.00 91.06 111 ILE A CA 1
ATOM 902 C C . ILE A 1 111 ? 10.778 -4.137 6.315 1.00 91.06 111 ILE A C 1
ATOM 904 O O . ILE A 1 111 ? 10.659 -3.416 7.300 1.00 91.06 111 ILE A O 1
ATOM 908 N N . ALA A 1 112 ? 11.776 -5.014 6.209 1.00 89.31 112 ALA A N 1
ATOM 909 C CA . ALA A 1 112 ? 12.832 -5.116 7.209 1.00 89.31 112 ALA A CA 1
ATOM 910 C C . ALA A 1 112 ? 13.685 -3.843 7.266 1.00 89.31 112 ALA A C 1
ATOM 912 O O . ALA A 1 112 ? 14.110 -3.454 8.351 1.00 89.31 112 ALA A O 1
ATOM 913 N N . HIS A 1 113 ? 13.909 -3.195 6.118 1.00 86.62 113 HIS A N 1
ATOM 914 C CA . HIS A 1 113 ? 14.656 -1.946 6.052 1.00 86.62 113 HIS A CA 1
ATOM 915 C C . HIS A 1 113 ? 13.834 -0.758 6.560 1.00 86.62 113 HIS A C 1
ATOM 917 O O . HIS A 1 113 ? 14.306 -0.056 7.433 1.00 86.62 113 HIS A O 1
ATOM 923 N N . TYR A 1 114 ? 12.605 -0.550 6.087 1.00 84.44 114 TYR A N 1
ATOM 924 C CA . TYR A 1 114 ? 11.806 0.645 6.404 1.00 84.44 114 TYR A CA 1
ATOM 925 C C . TYR A 1 114 ? 10.845 0.476 7.580 1.00 84.44 114 TYR A C 1
ATOM 927 O O . TYR A 1 114 ? 10.213 1.430 8.023 1.00 84.44 114 TYR A O 1
ATOM 935 N N . GLY A 1 115 ? 10.684 -0.741 8.092 1.00 86.94 115 GLY A N 1
ATOM 936 C CA . GLY A 1 115 ? 9.702 -1.068 9.123 1.00 86.94 115 GLY A CA 1
ATOM 937 C C . GLY A 1 115 ? 8.269 -1.219 8.609 1.00 86.94 115 GLY A C 1
ATOM 938 O O . GLY A 1 115 ? 7.412 -1.583 9.412 1.00 86.94 115 GLY A O 1
ATOM 939 N N . TYR A 1 116 ? 8.011 -0.976 7.318 1.00 87.06 116 TYR A N 1
ATOM 940 C CA . TYR A 1 116 ? 6.743 -1.160 6.597 1.00 87.06 116 TYR A CA 1
ATOM 941 C C . TYR A 1 116 ? 6.998 -1.210 5.074 1.00 87.06 116 TYR A C 1
ATOM 943 O O . TYR A 1 116 ? 8.127 -1.015 4.630 1.00 87.06 116 TYR A O 1
ATOM 951 N N . PHE A 1 117 ? 5.974 -1.507 4.266 1.00 88.25 117 PHE A N 1
ATOM 952 C CA . PHE A 1 117 ? 6.084 -1.424 2.805 1.00 88.25 117 PHE A CA 1
ATOM 953 C C . PHE A 1 117 ? 5.716 0.001 2.354 1.00 88.25 117 PHE A C 1
ATOM 955 O O . PHE A 1 117 ? 4.595 0.429 2.637 1.00 88.25 117 PHE A O 1
ATOM 962 N N . PRO A 1 118 ? 6.630 0.756 1.721 1.00 83.00 118 PRO A N 1
ATOM 963 C CA . PRO A 1 118 ? 6.415 2.176 1.455 1.00 83.00 118 PRO A CA 1
ATOM 964 C C . PRO A 1 118 ? 5.286 2.419 0.431 1.00 83.00 118 PRO A C 1
ATOM 966 O O . PRO A 1 118 ? 5.093 1.597 -0.464 1.00 83.00 118 PRO A O 1
ATOM 969 N N . PRO A 1 119 ? 4.534 3.535 0.541 1.00 78.38 119 PRO A N 1
ATOM 970 C CA . PRO A 1 119 ? 3.477 3.915 -0.407 1.00 78.38 119 PRO A CA 1
ATOM 971 C C . PRO A 1 119 ? 4.012 4.561 -1.697 1.00 78.38 119 PRO A C 1
ATOM 973 O O . PRO A 1 119 ? 3.234 4.871 -2.593 1.00 78.38 119 PRO A O 1
ATOM 976 N N . PHE A 1 120 ? 5.324 4.796 -1.757 1.00 84.88 120 PHE A N 1
ATOM 977 C CA . PHE A 1 120 ? 6.032 5.487 -2.830 1.00 84.88 120 PHE A CA 1
ATOM 978 C C . PHE A 1 120 ? 5.402 6.830 -3.255 1.00 84.88 120 PHE A C 1
ATOM 980 O O . PHE A 1 120 ? 5.156 7.080 -4.434 1.00 84.88 120 PHE A O 1
ATOM 987 N N . HIS A 1 121 ? 5.067 7.677 -2.275 1.00 84.88 121 HIS A N 1
ATOM 988 C CA . HIS A 1 121 ? 4.456 8.988 -2.519 1.00 84.88 121 HIS A CA 1
ATOM 989 C C . HIS A 1 121 ? 5.500 10.044 -2.873 1.00 84.88 121 HIS A C 1
ATOM 991 O O . HIS A 1 121 ? 6.423 10.254 -2.090 1.00 84.88 121 HIS A O 1
ATOM 997 N N . TYR A 1 122 ? 5.290 10.764 -3.980 1.00 83.50 122 TYR A N 1
ATOM 998 C CA . TYR A 1 122 ? 6.203 11.800 -4.497 1.00 83.50 122 TYR A CA 1
ATOM 999 C C . TYR A 1 122 ? 7.614 11.289 -4.826 1.00 83.50 122 TYR A C 1
ATOM 1001 O O . TYR A 1 122 ? 8.592 12.033 -4.734 1.00 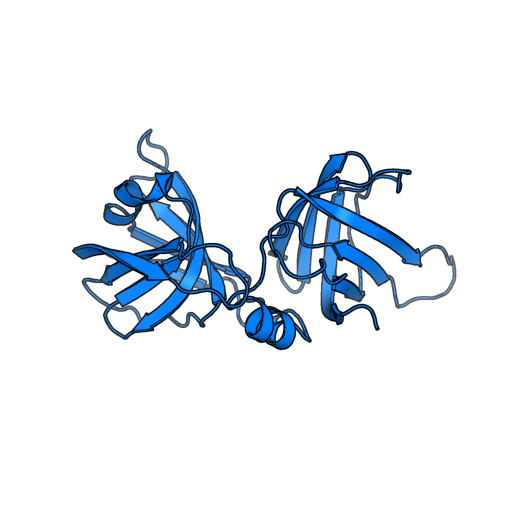83.50 122 TYR A O 1
ATOM 1009 N N . ASP A 1 123 ? 7.719 10.017 -5.204 1.00 85.75 123 ASP A N 1
ATOM 1010 C CA . ASP A 1 123 ? 8.989 9.392 -5.556 1.00 85.75 123 ASP A CA 1
ATOM 1011 C C . ASP A 1 123 ? 9.340 9.581 -7.035 1.00 85.75 123 ASP A C 1
ATOM 1013 O O . ASP A 1 123 ? 8.483 9.799 -7.893 1.00 85.75 123 ASP A O 1
ATOM 1017 N N . GLU A 1 124 ? 10.630 9.469 -7.338 1.00 87.00 124 GLU A N 1
ATOM 1018 C CA . GLU A 1 124 ? 11.165 9.578 -8.695 1.00 87.00 124 GLU A CA 1
ATOM 1019 C C . GLU A 1 124 ? 11.288 8.185 -9.331 1.00 87.00 124 GLU A C 1
ATOM 1021 O O . GLU A 1 124 ? 11.812 7.255 -8.707 1.00 87.00 124 GLU A O 1
ATOM 1026 N N . ILE A 1 125 ? 10.830 8.044 -10.578 1.00 87.44 125 ILE A N 1
ATOM 1027 C CA . ILE A 1 125 ? 11.116 6.884 -11.427 1.00 87.44 125 ILE A CA 1
ATOM 1028 C C . ILE A 1 125 ? 12.407 7.169 -12.197 1.00 87.44 125 ILE A C 1
ATOM 1030 O O . ILE A 1 125 ? 12.449 8.038 -13.067 1.00 87.44 125 ILE A O 1
ATOM 1034 N N . MET A 1 126 ? 13.448 6.403 -11.882 1.00 86.31 126 MET A N 1
ATOM 1035 C CA . MET A 1 126 ? 14.783 6.537 -12.471 1.00 86.31 126 MET A CA 1
ATOM 1036 C C . MET A 1 126 ? 14.915 5.814 -13.814 1.00 86.31 126 MET A C 1
ATOM 1038 O O . MET A 1 126 ? 15.680 6.241 -14.673 1.00 86.31 126 MET A O 1
ATOM 1042 N N . ASP A 1 127 ? 14.207 4.697 -13.968 1.00 85.00 127 ASP A N 1
ATOM 1043 C CA . ASP A 1 127 ? 14.209 3.877 -15.176 1.00 85.00 127 ASP A CA 1
ATOM 1044 C C . ASP A 1 127 ? 12.874 3.137 -15.290 1.00 85.00 127 ASP A C 1
ATOM 1046 O O . ASP A 1 127 ? 12.326 2.664 -14.287 1.00 85.00 127 ASP A O 1
ATOM 1050 N N . ALA A 1 128 ? 12.365 3.051 -16.513 1.00 83.19 128 ALA A N 1
ATOM 1051 C CA . ALA A 1 128 ? 11.159 2.325 -16.869 1.00 83.19 128 ALA A CA 1
ATOM 1052 C C . ALA A 1 128 ? 11.390 1.640 -18.220 1.00 83.19 128 ALA A C 1
ATOM 1054 O O . ALA A 1 128 ? 11.490 2.297 -19.256 1.00 83.19 128 ALA A O 1
ATOM 1055 N N . SER A 1 129 ? 11.467 0.311 -18.209 1.00 78.06 129 SER A N 1
ATOM 1056 C CA . SER A 1 129 ? 11.626 -0.498 -19.422 1.00 78.06 129 SER A CA 1
ATOM 1057 C C . SER A 1 129 ? 10.422 -1.400 -19.639 1.00 78.06 129 SER A C 1
ATOM 1059 O O . SER A 1 129 ? 9.989 -2.119 -18.737 1.00 78.06 129 SER A O 1
ATOM 1061 N N . TRP A 1 130 ? 9.891 -1.346 -20.860 1.00 72.75 130 TRP A N 1
ATOM 1062 C CA . TRP A 1 130 ? 8.735 -2.110 -21.303 1.00 72.75 130 TRP A CA 1
ATOM 1063 C C . TRP A 1 130 ? 9.122 -2.980 -22.501 1.00 72.75 130 TRP A C 1
ATOM 1065 O O . TRP A 1 130 ? 9.123 -2.518 -23.644 1.00 72.75 130 TRP A O 1
ATOM 1075 N N . ASP A 1 131 ? 9.452 -4.243 -22.243 1.00 61.00 131 ASP A N 1
ATOM 1076 C CA . ASP A 1 131 ? 9.726 -5.216 -23.298 1.00 61.00 131 ASP A CA 1
ATOM 1077 C C . ASP A 1 131 ? 8.424 -5.967 -23.625 1.00 61.00 131 ASP A C 1
ATOM 1079 O O . ASP A 1 131 ? 7.926 -6.772 -22.835 1.00 61.00 131 ASP A O 1
ATOM 1083 N N . GLY A 1 132 ? 7.827 -5.666 -24.785 1.00 52.03 132 GLY A N 1
ATOM 1084 C CA . GLY A 1 132 ? 6.531 -6.240 -25.178 1.00 52.03 132 GLY A CA 1
ATOM 1085 C C . GLY A 1 132 ? 6.158 -6.168 -26.662 1.00 52.03 132 GLY A C 1
ATOM 1086 O O . GLY A 1 132 ? 5.137 -6.738 -27.047 1.00 52.03 132 GLY A O 1
ATOM 1087 N N . GLU A 1 133 ? 6.960 -5.533 -27.519 1.00 45.16 133 GLU A N 1
ATOM 1088 C CA . GLU A 1 133 ? 6.732 -5.555 -28.968 1.00 45.16 133 GLU A CA 1
ATOM 1089 C C . GLU A 1 133 ? 7.517 -6.696 -29.619 1.00 45.16 133 GLU A C 1
ATOM 1091 O O . GLU A 1 133 ? 8.598 -6.502 -30.159 1.00 45.16 133 GLU A O 1
ATOM 1096 N N . ASN A 1 134 ? 6.966 -7.907 -29.590 1.00 42.47 134 ASN A N 1
ATOM 1097 C CA . ASN A 1 134 ? 7.287 -8.901 -30.610 1.00 42.47 134 ASN A CA 1
ATOM 1098 C C . ASN A 1 134 ? 5.997 -9.593 -31.045 1.00 42.47 134 ASN A C 1
ATOM 1100 O O . ASN A 1 134 ? 5.515 -10.528 -30.400 1.00 42.47 134 ASN A O 1
ATOM 1104 N N . GLU A 1 135 ? 5.452 -9.138 -32.176 1.00 45.44 135 GLU A N 1
ATOM 1105 C CA . GLU A 1 135 ? 4.564 -9.948 -33.006 1.00 45.44 135 GLU A CA 1
ATOM 1106 C C . GLU A 1 135 ? 5.275 -11.281 -33.299 1.00 45.44 135 GLU A C 1
ATOM 1108 O O . GLU A 1 135 ? 6.124 -11.373 -34.183 1.00 45.44 135 GLU A O 1
ATOM 1113 N N . GLY A 1 136 ? 4.973 -12.321 -32.517 1.00 45.12 136 GLY A N 1
ATOM 1114 C CA . GLY A 1 136 ? 5.450 -13.680 -32.781 1.00 45.12 136 GLY A CA 1
ATOM 1115 C C . GLY A 1 136 ? 6.022 -14.474 -31.607 1.00 45.12 136 GLY A C 1
ATOM 1116 O O . GLY A 1 136 ? 6.270 -15.662 -31.801 1.00 45.12 136 GLY A O 1
ATOM 1117 N N . SER A 1 137 ? 6.184 -13.913 -30.404 1.00 43.31 137 SER A N 1
ATOM 1118 C CA . SER A 1 137 ? 6.519 -14.714 -29.213 1.00 43.31 137 SER A CA 1
ATOM 1119 C C . SER A 1 137 ? 5.520 -14.476 -28.088 1.00 43.31 137 SER A C 1
ATOM 1121 O O . SER A 1 137 ? 5.533 -13.444 -27.422 1.00 43.31 137 SER A O 1
ATOM 1123 N N . SER A 1 138 ? 4.654 -15.457 -27.856 1.00 47.66 138 SER A N 1
ATOM 1124 C CA . SER A 1 138 ? 3.929 -15.570 -26.600 1.00 47.66 138 SER A CA 1
ATOM 1125 C C . SER A 1 138 ? 4.952 -15.795 -25.477 1.00 47.66 138 SER A C 1
ATOM 1127 O O . SER A 1 138 ? 5.673 -16.784 -25.538 1.00 47.66 138 SER A O 1
ATOM 1129 N N . GLU A 1 139 ? 5.042 -14.912 -24.479 1.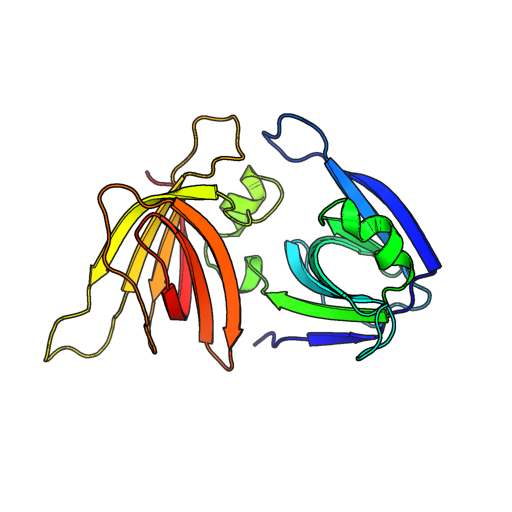00 51.41 139 GLU A N 1
ATOM 1130 C CA . GLU A 1 139 ? 4.652 -15.277 -23.098 1.00 51.41 139 GLU A CA 1
ATOM 1131 C C . GLU A 1 139 ? 5.144 -14.346 -21.980 1.00 51.41 139 GLU A C 1
ATOM 1133 O O . GLU A 1 139 ? 4.582 -14.432 -20.892 1.00 51.41 139 GLU A O 1
ATOM 1138 N N . GLU A 1 140 ? 6.065 -13.402 -22.185 1.00 57.00 140 GLU A N 1
ATOM 1139 C CA . GLU A 1 140 ? 6.523 -12.558 -21.064 1.00 57.00 140 GLU A CA 1
ATOM 1140 C C . GLU A 1 140 ? 6.498 -11.070 -21.409 1.00 57.00 140 GLU A C 1
ATOM 1142 O O . GLU A 1 140 ? 7.474 -10.496 -21.876 1.00 57.00 140 GLU A O 1
ATOM 1147 N N . LYS A 1 141 ? 5.342 -10.438 -21.158 1.00 65.69 141 LYS A N 1
ATOM 1148 C CA . LYS A 1 141 ? 5.275 -8.990 -20.953 1.00 65.69 141 LYS A CA 1
ATOM 1149 C C . LYS A 1 141 ? 5.768 -8.709 -19.544 1.00 65.69 141 LYS A C 1
ATOM 1151 O O . LYS A 1 141 ? 5.154 -9.191 -18.583 1.00 65.69 141 LYS A O 1
ATOM 1156 N N . SER A 1 142 ? 6.857 -7.960 -19.444 1.00 72.50 142 SER A N 1
ATOM 1157 C CA . SER A 1 142 ? 7.394 -7.525 -18.165 1.00 72.50 142 SER A CA 1
ATOM 1158 C C . SER A 1 142 ? 7.731 -6.047 -18.187 1.00 72.50 142 SER A C 1
ATOM 1160 O O . SER A 1 142 ? 8.106 -5.493 -19.219 1.00 72.50 142 SER A O 1
ATOM 1162 N N . LEU A 1 143 ? 7.557 -5.415 -17.033 1.00 77.12 143 LEU A N 1
ATOM 1163 C CA . LEU A 1 143 ? 7.929 -4.028 -16.808 1.00 77.12 143 LEU A CA 1
ATOM 1164 C C . LEU A 1 143 ? 8.947 -4.003 -15.678 1.00 77.12 143 LEU A C 1
ATOM 1166 O O . LEU A 1 143 ? 8.753 -4.669 -14.659 1.00 77.12 143 LEU A O 1
ATOM 1170 N N . THR A 1 144 ? 10.027 -3.252 -15.863 1.00 84.31 144 THR A N 1
ATOM 1171 C CA . THR A 1 144 ? 10.966 -2.950 -14.784 1.00 84.31 144 THR A CA 1
ATOM 1172 C C . THR A 1 144 ? 10.883 -1.469 -14.455 1.00 84.31 144 THR A C 1
ATOM 1174 O O . THR A 1 144 ? 11.089 -0.646 -15.340 1.00 84.31 144 THR A O 1
ATOM 1177 N N . ILE A 1 145 ? 10.584 -1.138 -13.197 1.00 86.12 145 ILE A N 1
ATOM 1178 C CA . ILE A 1 145 ? 10.547 0.245 -12.705 1.00 86.12 145 ILE A CA 1
ATOM 1179 C C . ILE A 1 145 ? 11.537 0.378 -11.563 1.00 86.12 145 ILE A C 1
ATOM 1181 O O . ILE A 1 145 ? 11.388 -0.292 -10.540 1.00 86.12 145 ILE A O 1
ATOM 1185 N N . ALA A 1 146 ? 12.516 1.260 -11.718 1.00 88.31 146 ALA A N 1
ATOM 1186 C CA . ALA A 1 146 ? 13.368 1.690 -10.622 1.00 88.31 146 ALA A CA 1
ATOM 1187 C C . ALA A 1 146 ? 12.770 2.948 -9.980 1.00 88.31 146 ALA A C 1
ATOM 1189 O O . ALA A 1 146 ? 12.653 3.981 -10.633 1.00 88.31 146 ALA A O 1
ATOM 1190 N N . ILE A 1 147 ? 12.397 2.863 -8.705 1.00 86.69 147 ILE A N 1
ATOM 1191 C CA . ILE A 1 147 ? 11.855 3.966 -7.908 1.00 86.69 147 ILE A CA 1
ATOM 1192 C C . ILE A 1 147 ? 12.872 4.360 -6.850 1.00 86.69 147 ILE A C 1
ATOM 1194 O O . ILE A 1 147 ? 13.504 3.499 -6.238 1.00 86.69 147 ILE A O 1
ATOM 1198 N N . LYS A 1 148 ? 12.995 5.656 -6.597 1.00 84.69 148 LYS A N 1
ATOM 1199 C CA . LYS A 1 148 ? 13.845 6.215 -5.552 1.00 84.69 148 LYS A CA 1
ATOM 1200 C C . LYS A 1 148 ? 12.985 6.775 -4.409 1.00 84.69 148 LYS A C 1
ATOM 1202 O O . LYS A 1 148 ? 12.465 7.882 -4.548 1.00 84.69 148 LYS A O 1
ATOM 1207 N N . PRO A 1 149 ? 12.846 6.052 -3.279 1.00 74.00 149 PRO A N 1
ATOM 1208 C CA . PRO A 1 149 ? 12.044 6.499 -2.144 1.00 74.00 149 PRO A CA 1
ATOM 1209 C C . PRO A 1 149 ? 12.553 7.814 -1.548 1.00 74.00 149 PRO A C 1
ATOM 1211 O O . PRO A 1 149 ? 13.677 7.889 -1.052 1.00 74.00 149 PRO A O 1
ATOM 1214 N N . SER A 1 150 ? 11.712 8.843 -1.579 1.00 66.38 150 SER A N 1
ATOM 1215 C CA . SER A 1 150 ? 11.980 10.218 -1.148 1.00 66.38 150 SER A CA 1
ATOM 1216 C C . SER A 1 150 ? 11.860 10.411 0.367 1.00 66.38 150 SER A C 1
ATOM 1218 O O . SER A 1 150 ? 12.481 11.309 0.930 1.00 66.38 150 SER A O 1
ATOM 1220 N N . LEU A 1 151 ? 11.095 9.547 1.045 1.00 60.19 151 LEU A N 1
ATOM 1221 C CA . LEU A 1 151 ? 10.794 9.637 2.482 1.00 60.19 151 LEU A CA 1
ATOM 1222 C C . LEU A 1 151 ? 11.848 8.985 3.397 1.00 60.19 151 LEU A C 1
ATOM 1224 O O . LEU A 1 151 ? 11.611 8.837 4.596 1.00 60.19 151 LEU A O 1
ATOM 1228 N N . VAL A 1 152 ? 12.998 8.579 2.855 1.00 59.41 152 VAL A N 1
ATOM 1229 C CA . VAL A 1 152 ? 14.068 7.898 3.598 1.00 59.41 152 VAL A CA 1
ATOM 1230 C C . VAL A 1 152 ? 15.320 8.774 3.566 1.00 59.41 152 VAL A C 1
ATOM 1232 O O . VAL A 1 152 ? 15.798 9.138 2.498 1.00 59.41 152 VAL A O 1
ATOM 1235 N N . GLU A 1 153 ? 15.851 9.106 4.742 1.00 52.50 153 GLU A N 1
ATOM 1236 C CA . GLU A 1 153 ? 17.051 9.945 4.918 1.00 52.50 153 GLU A CA 1
ATOM 1237 C C . GLU A 1 153 ? 18.362 9.320 4.490 1.00 52.50 153 GLU A C 1
ATOM 1239 O O . GLU A 1 153 ? 19.306 10.026 4.123 1.00 52.50 153 GLU A O 1
ATOM 1244 N N . GLU A 1 154 ? 18.469 8.001 4.639 1.00 60.78 154 GLU A N 1
ATOM 1245 C CA . GLU A 1 154 ? 19.611 7.297 4.088 1.00 60.78 154 GLU A CA 1
ATOM 1246 C C . GLU A 1 154 ? 19.642 7.533 2.586 1.00 60.78 154 GLU A C 1
ATOM 1248 O O . GLU A 1 154 ? 18.592 7.720 1.976 1.00 60.78 154 GLU A O 1
ATOM 1253 N N . ALA A 1 155 ? 20.846 7.541 2.002 1.00 59.41 155 ALA A N 1
ATOM 1254 C CA . ALA A 1 155 ? 21.021 7.690 0.563 1.00 59.41 155 ALA A CA 1
ATOM 1255 C C . ALA A 1 155 ? 19.957 6.850 -0.148 1.00 59.41 155 ALA A C 1
ATOM 1257 O O . ALA A 1 155 ? 19.960 5.624 0.002 1.00 59.41 155 ALA A O 1
ATOM 1258 N N . ALA A 1 156 ? 19.010 7.537 -0.799 1.00 61.06 156 ALA A N 1
ATOM 1259 C CA . ALA A 1 156 ? 17.804 6.912 -1.308 1.00 61.06 156 ALA A CA 1
ATOM 1260 C C . ALA A 1 156 ? 18.212 5.686 -2.124 1.00 61.06 156 ALA A C 1
ATOM 1262 O O . ALA A 1 156 ? 18.988 5.793 -3.075 1.00 61.06 156 ALA A O 1
ATOM 1263 N N . LYS A 1 157 ? 17.779 4.507 -1.674 1.00 75.38 157 LYS A N 1
ATOM 1264 C CA . LYS A 1 157 ? 18.120 3.259 -2.343 1.00 75.38 157 LYS A CA 1
ATOM 1265 C C . LYS A 1 157 ? 17.109 3.029 -3.434 1.00 75.38 157 LYS A C 1
ATOM 1267 O O . LYS A 1 157 ? 15.914 2.964 -3.159 1.00 75.38 157 LYS A O 1
ATOM 1272 N N . ASN A 1 158 ? 17.604 2.859 -4.645 1.00 84.88 158 ASN A N 1
ATOM 1273 C CA . ASN A 1 158 ? 16.748 2.546 -5.765 1.00 84.88 158 ASN A CA 1
ATOM 1274 C C . ASN A 1 158 ? 16.126 1.160 -5.544 1.00 84.88 158 ASN A C 1
ATOM 1276 O O . ASN A 1 158 ? 16.803 0.174 -5.235 1.00 84.88 158 ASN A O 1
ATOM 1280 N N . VAL A 1 159 ? 14.805 1.119 -5.647 1.00 88.88 159 VAL A N 1
ATOM 1281 C CA . VAL A 1 159 ? 13.963 -0.063 -5.534 1.00 88.88 159 VAL A CA 1
ATOM 1282 C C . VAL A 1 159 ? 13.509 -0.425 -6.934 1.00 88.88 159 VAL A C 1
ATOM 1284 O O . VAL A 1 159 ? 12.859 0.365 -7.601 1.00 88.88 159 VAL A O 1
ATOM 1287 N N . ILE A 1 160 ? 13.816 -1.636 -7.366 1.00 91.12 160 ILE A N 1
ATOM 1288 C CA . ILE A 1 160 ? 13.442 -2.158 -8.672 1.00 91.12 160 ILE A CA 1
ATOM 1289 C C . ILE A 1 160 ? 12.229 -3.069 -8.514 1.00 91.12 160 ILE A C 1
ATOM 1291 O O . ILE A 1 160 ? 12.322 -4.120 -7.875 1.00 91.12 160 ILE A O 1
ATOM 1295 N N . PHE A 1 161 ? 11.122 -2.698 -9.145 1.00 92.56 161 PHE A N 1
ATOM 1296 C CA . PHE A 1 161 ? 9.952 -3.540 -9.348 1.00 92.56 161 PHE A CA 1
ATOM 1297 C C . PHE A 1 161 ? 10.030 -4.237 -10.695 1.00 92.56 161 PHE A C 1
ATOM 1299 O O . PHE A 1 161 ? 10.252 -3.582 -11.705 1.00 92.56 161 PHE A O 1
ATOM 1306 N N . ARG A 1 162 ? 9.812 -5.550 -10.706 1.00 92.38 162 ARG A N 1
ATOM 1307 C CA . ARG A 1 162 ? 9.597 -6.358 -11.906 1.00 92.38 162 ARG A CA 1
ATOM 1308 C C . ARG A 1 162 ? 8.192 -6.937 -11.860 1.00 92.38 162 ARG A C 1
ATOM 1310 O O . ARG A 1 162 ? 7.802 -7.513 -10.842 1.00 92.38 162 ARG A O 1
ATOM 1317 N N . PHE A 1 163 ? 7.451 -6.774 -12.943 1.00 91.12 163 PHE A N 1
ATOM 1318 C CA . PHE A 1 163 ? 6.076 -7.249 -13.076 1.00 91.12 163 PHE A CA 1
ATOM 1319 C C . PHE A 1 163 ? 6.032 -8.337 -14.140 1.00 91.12 163 PHE A C 1
ATOM 1321 O O . PHE A 1 163 ? 6.483 -8.083 -15.250 1.00 91.12 163 PHE A O 1
ATOM 1328 N N . ASP A 1 164 ? 5.471 -9.510 -13.842 1.00 88.69 164 ASP A N 1
ATOM 1329 C CA . ASP A 1 164 ? 5.376 -10.602 -14.818 1.00 88.69 164 ASP A CA 1
ATOM 1330 C C . ASP A 1 164 ? 3.938 -10.823 -15.282 1.00 88.69 164 ASP A C 1
ATOM 1332 O O . ASP A 1 164 ? 2.983 -10.731 -14.501 1.00 88.69 164 ASP A O 1
ATOM 1336 N N . GLY A 1 165 ? 3.790 -11.223 -16.546 1.00 85.44 165 GLY A N 1
ATOM 1337 C CA . GLY A 1 165 ? 2.492 -11.550 -17.129 1.00 85.44 165 GLY A CA 1
ATOM 1338 C C . GLY A 1 165 ? 1.593 -10.323 -17.220 1.00 85.44 165 GLY A C 1
ATOM 1339 O O . GLY A 1 165 ? 0.428 -10.400 -16.830 1.00 85.44 165 GLY A O 1
ATOM 1340 N N . VAL A 1 166 ? 2.152 -9.197 -17.671 1.00 86.69 166 VAL A N 1
ATOM 1341 C CA . VAL A 1 166 ? 1.419 -7.933 -17.745 1.00 86.69 166 VAL A CA 1
ATOM 1342 C C . VAL A 1 166 ? 0.329 -7.979 -18.826 1.00 86.69 166 VAL A C 1
ATOM 1344 O O . VAL A 1 166 ? 0.544 -8.496 -19.923 1.00 86.69 166 VAL A O 1
ATOM 1347 N N . GLN A 1 167 ? -0.858 -7.468 -18.505 1.00 84.88 167 GLN A N 1
ATOM 1348 C CA . GLN A 1 167 ? -2.054 -7.428 -19.349 1.00 84.88 167 GLN A CA 1
ATOM 1349 C C . GLN A 1 167 ? -2.817 -6.113 -19.127 1.00 84.88 167 GLN A C 1
ATOM 1351 O O . GLN A 1 167 ? -2.604 -5.435 -18.123 1.00 84.88 167 GLN A O 1
ATOM 1356 N N . GLU A 1 168 ? -3.731 -5.784 -20.048 1.00 78.38 168 GLU A N 1
ATOM 1357 C CA . GLU A 1 168 ? -4.654 -4.638 -19.928 1.00 78.38 168 GLU A CA 1
ATOM 1358 C C . GLU A 1 168 ? -3.951 -3.314 -19.567 1.00 78.38 168 GLU A C 1
ATOM 1360 O O . GLU A 1 168 ? -4.351 -2.601 -18.650 1.00 78.38 168 GLU A O 1
ATOM 1365 N N . GLU A 1 169 ? -2.868 -2.998 -20.282 1.00 82.50 169 GLU A N 1
ATOM 1366 C CA . GLU A 1 169 ? -2.063 -1.807 -20.019 1.00 82.50 169 GLU A CA 1
ATOM 1367 C C . GLU A 1 169 ? -2.668 -0.523 -20.600 1.00 82.50 169 GLU A C 1
ATOM 1369 O O . GLU A 1 169 ? -3.176 -0.474 -21.722 1.00 82.50 169 GLU A O 1
ATOM 1374 N N . ASN A 1 170 ? -2.550 0.552 -19.834 1.00 87.56 170 ASN A N 1
ATOM 1375 C CA . ASN A 1 170 ? -2.736 1.919 -20.285 1.00 87.56 170 ASN A CA 1
ATOM 1376 C C . ASN A 1 170 ? -1.638 2.752 -19.631 1.00 87.56 170 ASN A C 1
ATOM 1378 O O . ASN A 1 170 ? -1.813 3.200 -18.500 1.00 87.56 170 ASN A O 1
ATOM 1382 N N . LEU A 1 171 ? -0.501 2.874 -20.315 1.00 86.19 171 LEU A N 1
ATOM 1383 C CA . LEU A 1 171 ? 0.696 3.557 -19.833 1.00 86.19 171 LEU A CA 1
ATOM 1384 C C . LEU A 1 171 ? 1.008 4.762 -20.719 1.00 86.19 171 LEU A C 1
ATOM 1386 O O . LEU A 1 171 ? 0.915 4.684 -21.946 1.00 86.19 171 LEU A O 1
ATOM 1390 N N . SER A 1 172 ? 1.388 5.874 -20.095 1.00 86.62 172 SER A N 1
ATOM 1391 C CA . SER A 1 172 ? 1.984 7.003 -20.798 1.00 86.62 172 SER A CA 1
ATOM 1392 C C . SER A 1 172 ? 3.417 6.678 -21.223 1.00 86.62 172 SER A C 1
ATOM 1394 O O . SER A 1 172 ? 4.038 5.712 -20.776 1.00 86.62 172 SER A O 1
ATOM 1396 N N . THR A 1 173 ? 3.950 7.486 -22.133 1.00 82.62 173 THR A N 1
ATOM 1397 C CA . THR A 1 173 ? 5.351 7.391 -22.539 1.00 82.62 173 THR A CA 1
ATOM 1398 C C . THR A 1 173 ? 6.274 7.842 -21.414 1.00 82.62 173 THR A C 1
ATOM 1400 O O . THR A 1 173 ? 5.949 8.770 -20.678 1.00 82.62 173 THR A O 1
ATOM 1403 N N . VAL A 1 174 ? 7.446 7.216 -21.324 1.00 83.38 174 VAL A N 1
ATOM 1404 C CA . VAL A 1 174 ? 8.515 7.649 -20.418 1.00 83.38 174 VAL A CA 1
ATOM 1405 C C . VAL A 1 174 ? 9.042 9.014 -20.864 1.00 83.38 174 VAL A C 1
ATOM 1407 O O . VAL A 1 174 ? 9.319 9.215 -22.049 1.00 83.38 174 VAL A O 1
ATOM 1410 N N . GLU A 1 175 ? 9.182 9.939 -19.918 1.00 84.62 175 GLU A N 1
ATOM 1411 C CA . GLU A 1 175 ?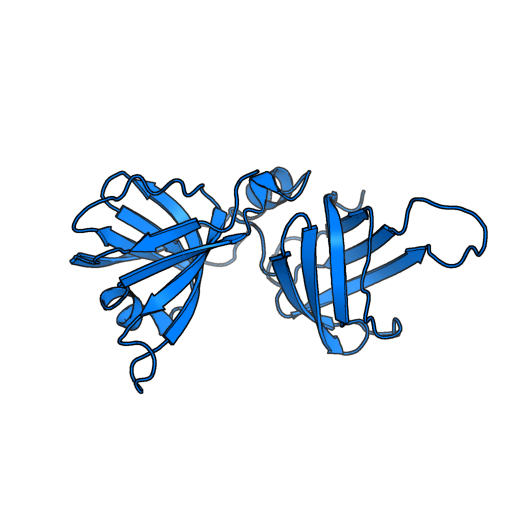 9.715 11.286 -20.147 1.00 84.62 175 GLU A CA 1
ATOM 1412 C C . GLU A 1 175 ? 11.109 11.453 -19.513 1.00 84.62 175 GLU A C 1
ATOM 1414 O O . GLU A 1 175 ? 11.642 10.528 -18.902 1.00 84.62 175 GLU A O 1
ATOM 1419 N N . GLU A 1 176 ? 11.733 12.625 -19.677 1.00 83.12 176 GLU A N 1
ATOM 1420 C CA . GLU A 1 176 ? 13.033 12.943 -19.053 1.00 83.12 176 GLU A CA 1
ATOM 1421 C C . GLU A 1 176 ? 12.935 13.013 -17.520 1.00 83.12 176 GLU A C 1
ATOM 1423 O O . GLU A 1 176 ? 13.871 12.640 -16.814 1.00 83.12 176 GLU A O 1
ATOM 1428 N N . HIS A 1 177 ? 11.779 13.443 -17.010 1.00 82.31 177 HIS A N 1
ATOM 1429 C CA . HIS A 1 177 ? 11.458 13.484 -15.591 1.00 82.31 177 HIS A CA 1
ATOM 1430 C C . HIS A 1 177 ? 10.171 12.707 -15.344 1.00 82.31 177 HIS A C 1
ATOM 1432 O O . HIS A 1 177 ? 9.150 12.961 -15.976 1.00 82.31 177 HIS A O 1
ATOM 1438 N N . ASN A 1 178 ? 10.223 11.751 -14.420 1.00 86.56 178 ASN A N 1
ATOM 1439 C CA . ASN A 1 178 ? 9.084 10.906 -14.086 1.00 86.56 178 ASN A CA 1
ATOM 1440 C C . ASN A 1 178 ? 8.922 10.924 -12.569 1.00 86.56 178 ASN A C 1
ATOM 1442 O O . ASN A 1 178 ? 9.713 10.324 -11.844 1.00 86.56 178 ASN A O 1
ATOM 1446 N N . THR A 1 179 ? 7.926 11.652 -12.079 1.00 87.38 179 THR A N 1
ATOM 1447 C CA . THR A 1 179 ? 7.612 11.726 -10.649 1.00 87.38 179 THR A CA 1
ATOM 1448 C C . THR A 1 179 ? 6.240 11.134 -10.429 1.00 87.38 179 THR A C 1
ATOM 1450 O O . THR A 1 179 ? 5.256 11.585 -11.023 1.00 87.38 179 THR A O 1
ATOM 1453 N N . ILE A 1 180 ? 6.165 10.135 -9.557 1.00 89.12 180 ILE A N 1
ATOM 1454 C CA . ILE A 1 180 ? 4.894 9.540 -9.172 1.00 89.12 180 ILE A CA 1
ATOM 1455 C C . ILE A 1 180 ? 4.311 10.296 -7.996 1.00 89.12 180 ILE A C 1
ATOM 1457 O O . ILE A 1 180 ? 4.975 10.562 -7.001 1.00 89.12 180 ILE A O 1
ATOM 1461 N N . PHE A 1 181 ? 3.031 10.616 -8.093 1.00 87.00 181 PHE A N 1
ATOM 1462 C CA . PHE A 1 181 ? 2.241 10.942 -6.925 1.00 87.00 181 PHE A CA 1
ATOM 1463 C C . PHE A 1 181 ? 2.104 9.710 -6.024 1.00 87.00 181 PHE A C 1
ATOM 1465 O O . PHE A 1 181 ? 2.262 9.843 -4.812 1.00 87.00 181 PHE A O 1
ATOM 1472 N N . GLN A 1 182 ? 1.852 8.523 -6.597 1.00 89.25 182 GLN A N 1
ATOM 1473 C CA . GLN A 1 182 ? 1.6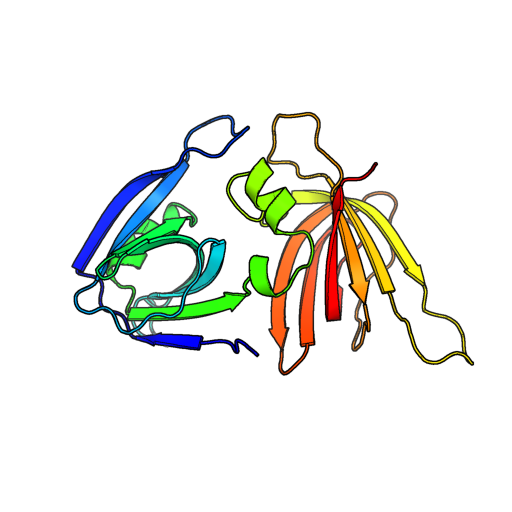83 7.276 -5.847 1.00 89.25 182 GLN A CA 1
ATOM 1474 C C . GLN A 1 182 ? 1.874 6.019 -6.713 1.00 89.25 182 GLN A C 1
ATOM 1476 O O . GLN A 1 182 ? 1.514 6.006 -7.889 1.00 89.25 182 GLN A O 1
ATOM 1481 N N . LEU A 1 183 ? 2.370 4.938 -6.097 1.00 91.06 183 LEU A N 1
ATOM 1482 C CA . LEU A 1 183 ? 2.294 3.575 -6.633 1.00 91.06 183 LEU A CA 1
ATOM 1483 C C . LEU A 1 183 ? 1.296 2.751 -5.810 1.00 91.06 183 LEU A C 1
ATOM 1485 O O . LEU A 1 183 ? 1.499 2.521 -4.614 1.00 91.06 183 LEU A O 1
ATOM 1489 N N . GLU A 1 184 ? 0.232 2.271 -6.446 1.00 92.44 184 GLU A N 1
ATOM 1490 C CA . GLU A 1 184 ? -0.796 1.457 -5.801 1.00 92.44 184 GLU A CA 1
ATOM 1491 C C . GLU A 1 184 ? -0.799 0.017 -6.299 1.00 92.44 184 GLU A C 1
ATOM 1493 O O . GLU A 1 184 ? -0.631 -0.264 -7.485 1.00 92.44 184 GLU A O 1
ATOM 1498 N N . PHE A 1 185 ? -1.065 -0.896 -5.366 1.00 93.69 185 PHE A N 1
ATOM 1499 C CA . PHE A 1 185 ? -1.291 -2.305 -5.640 1.00 93.69 185 PHE A CA 1
ATOM 1500 C C . PHE A 1 185 ? -2.631 -2.719 -5.048 1.00 93.69 185 PHE A C 1
ATOM 1502 O O . PHE A 1 185 ? -2.881 -2.506 -3.856 1.00 93.69 185 PHE A O 1
ATOM 1509 N N . THR A 1 186 ? -3.476 -3.360 -5.849 1.00 92.88 186 THR A N 1
ATOM 1510 C CA . THR A 1 186 ? -4.728 -3.960 -5.383 1.00 92.88 186 THR A CA 1
ATOM 1511 C C . THR A 1 186 ? -4.947 -5.330 -6.018 1.00 92.88 186 THR A C 1
ATOM 1513 O O . THR A 1 186 ? -4.302 -5.698 -6.999 1.00 92.88 186 THR A O 1
ATOM 1516 N N . TYR A 1 187 ? -5.836 -6.133 -5.433 1.00 90.94 187 TYR A N 1
ATOM 1517 C CA . TYR A 1 187 ? -6.271 -7.376 -6.070 1.00 90.94 187 TYR A CA 1
ATOM 1518 C C . TYR A 1 187 ? -7.420 -7.112 -7.043 1.00 90.94 187 TYR A C 1
ATOM 1520 O O . TYR A 1 187 ? -8.463 -6.594 -6.631 1.00 90.94 187 TYR A O 1
ATOM 1528 N N . GLN A 1 188 ? -7.277 -7.581 -8.282 1.00 89.31 188 GLN A N 1
ATOM 1529 C CA . GLN A 1 188 ? -8.350 -7.633 -9.270 1.00 89.31 188 GLN A CA 1
ATOM 1530 C C . GLN A 1 188 ? -8.471 -9.063 -9.800 1.00 89.31 188 GLN A C 1
ATOM 1532 O O . GLN A 1 188 ? -7.620 -9.549 -10.537 1.00 89.31 188 GLN A O 1
ATOM 1537 N N . GLU A 1 189 ? -9.537 -9.749 -9.384 1.00 84.94 189 GLU A N 1
ATOM 1538 C CA . GLU A 1 189 ? -9.772 -11.168 -9.680 1.00 84.94 189 GLU A CA 1
ATOM 1539 C C . GLU A 1 189 ? -8.596 -12.073 -9.260 1.00 84.94 189 GLU A C 1
ATOM 1541 O O . GLU A 1 189 ? -8.380 -12.276 -8.061 1.00 84.94 189 GLU A O 1
ATOM 1546 N N . GLU A 1 190 ? -7.867 -12.642 -10.224 1.00 84.50 190 GLU A N 1
ATOM 1547 C CA . GLU A 1 190 ? -6.685 -13.488 -10.004 1.00 84.50 190 GLU A CA 1
ATOM 1548 C C . GLU A 1 190 ? -5.360 -12.749 -10.264 1.00 84.50 190 GLU A C 1
ATOM 1550 O O . GLU A 1 190 ? -4.292 -13.340 -10.104 1.00 84.50 190 GLU A O 1
ATOM 1555 N N . ALA A 1 191 ? -5.425 -11.467 -10.631 1.00 90.12 191 ALA A N 1
ATOM 1556 C CA . ALA A 1 191 ? -4.284 -10.619 -10.950 1.00 90.12 191 ALA A CA 1
ATOM 1557 C C . ALA A 1 191 ? -4.048 -9.531 -9.887 1.00 90.12 191 ALA A C 1
ATOM 1559 O O . ALA A 1 191 ? -4.895 -9.223 -9.038 1.00 90.12 191 ALA A O 1
ATOM 1560 N N . ILE A 1 192 ? -2.861 -8.939 -9.949 1.00 93.31 192 ILE A N 1
ATOM 1561 C CA . ILE A 1 192 ? -2.475 -7.744 -9.207 1.00 93.31 192 ILE A CA 1
ATOM 1562 C C . ILE A 1 192 ? -2.677 -6.555 -10.141 1.00 93.31 192 ILE A C 1
ATOM 1564 O O . ILE A 1 192 ? -2.031 -6.465 -11.185 1.00 93.31 192 ILE A O 1
ATOM 1568 N N . HIS A 1 193 ? -3.574 -5.653 -9.763 1.00 94.69 193 HIS A N 1
ATOM 1569 C CA . HIS A 1 193 ? -3.755 -4.376 -10.439 1.00 94.69 193 HIS A CA 1
ATOM 1570 C C . HIS A 1 193 ? -2.754 -3.375 -9.882 1.00 94.69 193 HIS A C 1
ATOM 1572 O O . HIS A 1 193 ? -2.653 -3.200 -8.664 1.00 94.69 193 HIS A O 1
ATOM 1578 N N . VAL A 1 194 ? -1.996 -2.769 -10.787 1.00 94.00 194 VAL A N 1
ATOM 1579 C CA . VAL A 1 194 ? -0.956 -1.792 -10.489 1.00 94.00 194 VAL A CA 1
ATOM 1580 C C . VAL A 1 194 ? -1.381 -0.464 -11.086 1.00 94.00 194 VAL A C 1
ATOM 1582 O O . VAL A 1 194 ? -1.726 -0.399 -12.268 1.00 94.00 194 VAL A O 1
ATOM 1585 N N . VAL A 1 195 ? -1.340 0.585 -10.271 1.00 94.31 195 VAL A N 1
ATOM 1586 C CA . VAL A 1 195 ? -1.599 1.962 -10.698 1.00 94.31 195 VAL A CA 1
ATOM 1587 C C . VAL A 1 195 ? -0.386 2.812 -10.359 1.00 94.31 195 VAL A C 1
ATOM 1589 O O . VAL A 1 195 ? 0.110 2.788 -9.235 1.00 94.31 195 VAL A O 1
ATOM 1592 N N . ILE A 1 196 ? 0.092 3.544 -11.355 1.00 92.75 196 ILE A N 1
ATOM 1593 C CA . ILE A 1 196 ? 1.183 4.503 -11.273 1.00 92.75 196 ILE A CA 1
ATOM 1594 C C . ILE A 1 196 ? 0.557 5.869 -11.520 1.00 92.75 196 ILE A C 1
ATOM 1596 O O . ILE A 1 196 ? 0.389 6.290 -12.667 1.00 92.75 196 ILE A O 1
ATOM 1600 N N . ASP A 1 197 ? 0.179 6.551 -10.449 1.00 91.62 197 ASP A N 1
ATOM 1601 C CA . ASP A 1 197 ? -0.336 7.908 -10.557 1.00 91.62 197 ASP A CA 1
ATOM 1602 C C . ASP A 1 197 ? 0.849 8.848 -10.719 1.00 91.62 197 ASP A C 1
ATOM 1604 O O . ASP A 1 197 ? 1.616 9.048 -9.777 1.00 91.62 197 ASP A O 1
ATOM 1608 N N . SER A 1 198 ? 1.026 9.413 -11.913 1.00 89.12 198 SER A N 1
ATOM 1609 C CA . SER A 1 198 ? 2.112 10.351 -12.180 1.00 89.12 198 SER A CA 1
ATOM 1610 C C . SER A 1 198 ? 1.709 11.783 -11.846 1.00 89.12 198 SER A C 1
ATOM 1612 O O . SER A 1 198 ? 0.627 12.260 -12.190 1.00 89.12 198 SER A O 1
ATOM 1614 N N . GLN A 1 199 ? 2.606 12.485 -11.158 1.00 88.06 199 GLN A N 1
ATOM 1615 C CA . GLN A 1 199 ? 2.580 13.941 -11.096 1.00 88.06 199 GLN A CA 1
ATOM 1616 C C . GLN A 1 199 ? 3.146 14.528 -12.396 1.00 88.06 199 GLN A C 1
ATOM 1618 O O . GLN A 1 199 ? 2.636 15.530 -12.895 1.00 88.06 199 GLN A O 1
ATOM 1623 N N . GLU A 1 200 ? 4.192 13.895 -12.929 1.00 86.38 200 GLU A N 1
ATOM 1624 C CA . GLU A 1 200 ? 4.889 14.274 -14.157 1.00 86.38 200 GLU A CA 1
ATOM 1625 C C . GLU A 1 200 ? 5.455 13.013 -14.829 1.00 86.38 200 GLU A C 1
ATOM 1627 O O . GLU A 1 200 ? 5.934 12.112 -14.135 1.00 86.38 200 GLU A O 1
ATOM 1632 N N . GLY A 1 201 ? 5.383 12.930 -16.160 1.00 87.75 201 GLY A N 1
ATOM 1633 C CA . GLY A 1 201 ? 5.930 11.820 -16.940 1.00 87.75 201 GLY A CA 1
ATOM 1634 C C . GLY A 1 201 ? 5.148 10.501 -16.865 1.00 87.75 201 GLY A C 1
ATOM 1635 O O . GLY A 1 201 ? 3.921 10.452 -17.030 1.00 87.75 201 GLY A O 1
ATOM 1636 N N . PHE A 1 202 ? 5.887 9.408 -16.670 1.00 88.19 202 PHE A N 1
ATOM 1637 C CA . PHE A 1 202 ? 5.418 8.025 -16.751 1.00 88.19 202 PHE A CA 1
ATOM 1638 C C . PHE A 1 202 ? 4.377 7.682 -15.681 1.00 88.19 202 PHE A C 1
ATOM 1640 O O . PHE A 1 202 ? 4.660 7.714 -14.484 1.00 88.19 202 PHE A O 1
ATOM 1647 N N . GLY A 1 203 ? 3.186 7.295 -16.128 1.00 90.75 203 GLY A N 1
ATOM 1648 C CA . GLY A 1 203 ? 2.061 6.893 -15.297 1.00 90.75 203 GLY A CA 1
ATOM 1649 C C . GLY A 1 203 ? 1.081 6.017 -16.066 1.00 90.75 203 GLY A C 1
ATOM 1650 O O . GLY A 1 203 ? 1.211 5.814 -17.274 1.00 90.75 203 GLY A O 1
ATOM 1651 N N . GLY A 1 204 ? 0.088 5.484 -15.366 1.00 92.12 204 GLY A N 1
ATOM 1652 C CA . GLY A 1 204 ? -0.923 4.621 -15.956 1.00 92.12 204 GLY A CA 1
ATOM 1653 C C . GLY A 1 204 ? -1.271 3.422 -15.091 1.00 92.12 204 GLY A C 1
ATOM 1654 O O . GLY A 1 204 ? -1.055 3.421 -13.884 1.00 92.12 204 GLY A O 1
ATOM 1655 N N . GLN A 1 205 ? -1.843 2.393 -15.704 1.00 94.62 205 GLN A N 1
ATOM 1656 C CA . GLN A 1 205 ? -2.290 1.201 -14.988 1.00 94.62 205 GLN A CA 1
ATOM 1657 C C . GLN A 1 205 ? -2.181 -0.061 -15.835 1.00 94.62 205 GLN A C 1
ATOM 1659 O O . GLN A 1 205 ? -2.252 0.001 -17.063 1.00 94.62 205 GLN A O 1
ATOM 1664 N N . PHE A 1 206 ? -2.032 -1.202 -15.170 1.00 92.31 206 PHE A N 1
ATOM 1665 C CA . PHE A 1 206 ? -2.000 -2.520 -15.802 1.00 92.31 206 PHE A CA 1
ATOM 1666 C C . PHE A 1 206 ? -2.316 -3.630 -14.794 1.00 92.31 206 PHE A C 1
ATOM 1668 O O . PHE A 1 206 ? -2.258 -3.435 -13.577 1.00 92.31 206 PHE A O 1
ATOM 1675 N N . LEU A 1 207 ? -2.627 -4.821 -15.301 1.00 92.44 207 LEU A N 1
ATOM 1676 C CA . LEU A 1 207 ? -2.733 -6.050 -14.517 1.00 92.44 207 LEU A CA 1
ATOM 1677 C C . LEU A 1 207 ? -1.457 -6.870 -14.668 1.00 92.44 207 LEU A C 1
ATOM 1679 O O . LEU A 1 207 ? -0.912 -6.959 -15.759 1.00 92.44 207 LEU A O 1
ATOM 1683 N N . CYS A 1 208 ? -0.992 -7.518 -13.607 1.00 91.19 208 CYS A N 1
ATOM 1684 C CA . CYS A 1 208 ? 0.116 -8.470 -13.667 1.00 91.19 208 CYS A CA 1
ATOM 1685 C C . CYS A 1 208 ? -0.178 -9.709 -12.821 1.00 91.19 208 CYS A C 1
ATOM 1687 O O . CYS A 1 208 ? -1.004 -9.690 -11.907 1.00 91.19 208 CYS A O 1
ATOM 1689 N N . ARG A 1 209 ? 0.497 -10.817 -13.126 1.00 89.06 209 ARG A N 1
ATOM 1690 C CA . ARG A 1 209 ? 0.341 -12.078 -12.391 1.00 89.06 209 ARG A CA 1
ATOM 1691 C C . ARG A 1 209 ? 1.171 -12.094 -11.112 1.00 89.06 209 ARG A C 1
ATOM 1693 O O . ARG A 1 209 ? 0.718 -12.604 -10.090 1.00 89.06 209 ARG A O 1
ATOM 1700 N N . SER A 1 210 ? 2.395 -11.583 -11.184 1.00 90.19 210 SER A N 1
ATOM 1701 C CA . SER A 1 210 ? 3.339 -11.560 -10.068 1.00 90.19 210 SER A CA 1
ATOM 1702 C C . SER A 1 210 ? 4.167 -10.289 -10.071 1.00 90.19 210 SER A C 1
ATOM 1704 O O . SER A 1 210 ? 4.405 -9.684 -11.115 1.00 90.19 210 SER A O 1
ATOM 1706 N N . VAL A 1 211 ? 4.616 -9.909 -8.876 1.00 94.19 211 VAL A N 1
ATOM 1707 C CA . VAL A 1 211 ? 5.514 -8.778 -8.663 1.00 94.19 211 VAL A CA 1
ATOM 1708 C C . VAL A 1 211 ? 6.728 -9.264 -7.888 1.00 94.19 211 VAL A C 1
ATOM 1710 O O . VAL A 1 211 ? 6.603 -9.937 -6.859 1.00 94.19 211 VAL A O 1
ATOM 1713 N N . HIS A 1 212 ? 7.904 -8.881 -8.359 1.00 94.38 212 HIS A N 1
ATOM 1714 C CA . HIS A 1 212 ? 9.166 -9.063 -7.668 1.00 94.38 212 HIS A CA 1
ATOM 1715 C C . HIS A 1 212 ? 9.787 -7.702 -7.376 1.00 94.38 212 HIS A C 1
ATOM 1717 O O . HIS A 1 212 ? 9.875 -6.854 -8.258 1.00 94.38 212 HIS A O 1
ATOM 1723 N N . VAL A 1 213 ? 10.268 -7.504 -6.153 1.00 93.50 213 VAL A N 1
ATOM 1724 C CA . VAL A 1 213 ? 10.964 -6.285 -5.750 1.00 93.50 213 VAL A CA 1
ATOM 1725 C C . VAL A 1 213 ? 12.375 -6.601 -5.266 1.00 93.50 213 VAL A C 1
ATOM 1727 O O . VAL A 1 213 ? 12.604 -7.575 -4.548 1.00 93.50 213 VAL A O 1
ATOM 1730 N N . SER A 1 214 ? 13.333 -5.773 -5.665 1.00 91.81 214 SER A N 1
ATOM 1731 C CA . SER A 1 214 ? 14.741 -5.873 -5.272 1.00 91.81 214 SER A CA 1
ATOM 1732 C C . SER A 1 214 ? 15.370 -4.496 -5.126 1.00 91.81 214 SER A C 1
ATOM 1734 O O . SER A 1 214 ? 14.877 -3.532 -5.694 1.00 91.81 214 SER A O 1
ATOM 1736 N N . TRP A 1 215 ? 16.490 -4.407 -4.419 1.00 88.69 215 TRP A N 1
ATOM 1737 C CA . TRP A 1 215 ? 17.342 -3.220 -4.462 1.00 88.69 215 TRP A CA 1
ATOM 1738 C C . TRP A 1 215 ? 18.132 -3.171 -5.769 1.00 88.69 215 TRP A C 1
ATOM 1740 O O . TRP A 1 215 ? 18.464 -4.221 -6.327 1.00 88.69 215 TRP A O 1
ATOM 1750 N N . GLU A 1 216 ? 18.450 -1.970 -6.238 1.00 82.25 216 GLU A N 1
ATOM 1751 C CA . GLU A 1 216 ? 19.513 -1.789 -7.222 1.00 82.25 216 GLU A CA 1
ATOM 1752 C C . GLU A 1 216 ? 20.856 -2.201 -6.599 1.00 82.25 216 GLU A C 1
ATOM 1754 O O . GLU A 1 216 ? 21.160 -1.853 -5.454 1.00 82.25 216 GLU A O 1
ATOM 1759 N N . SER A 1 217 ? 21.597 -3.034 -7.328 1.00 70.06 217 SER A N 1
ATOM 1760 C CA . SER A 1 217 ? 22.841 -3.683 -6.899 1.00 70.06 217 SER A CA 1
ATOM 1761 C C . SER A 1 217 ? 24.074 -2.814 -7.082 1.00 70.06 217 SER A C 1
ATOM 1763 O O . SER A 1 217 ? 24.178 -2.219 -8.176 1.00 70.06 217 SER A O 1
#